Protein AF-A0A5N6V5L3-F1 (afdb_monomer_lite)

Structure (mmCIF, N/CA/C/O backbone):
data_AF-A0A5N6V5L3-F1
#
_entry.id   AF-A0A5N6V5L3-F1
#
loop_
_atom_site.group_PDB
_atom_site.id
_atom_site.type_symbol
_atom_site.label_atom_id
_atom_site.label_alt_id
_atom_site.label_comp_id
_atom_site.label_asym_id
_atom_site.label_entity_id
_atom_site.label_seq_id
_atom_site.pdbx_PDB_ins_code
_atom_site.Cartn_x
_atom_site.Cartn_y
_atom_site.Cartn_z
_atom_site.occupancy
_atom_site.B_iso_or_equiv
_atom_site.auth_seq_id
_atom_site.auth_comp_id
_atom_site.auth_asym_id
_atom_site.auth_atom_id
_atom_site.pdbx_PDB_model_num
ATOM 1 N N . MET A 1 1 ? 40.449 51.921 -10.760 1.00 41.81 1 MET A N 1
ATOM 2 C CA . MET A 1 1 ? 39.288 51.394 -11.508 1.00 41.81 1 MET A CA 1
ATOM 3 C C . MET A 1 1 ? 39.838 50.912 -12.838 1.00 41.81 1 MET A C 1
ATOM 5 O O . MET A 1 1 ? 40.447 51.742 -13.498 1.00 41.81 1 MET A O 1
ATOM 9 N N . PRO A 1 2 ? 39.790 49.616 -13.183 1.00 50.88 2 PRO A N 1
ATOM 10 C CA . PRO A 1 2 ? 40.247 49.185 -14.496 1.00 50.88 2 PRO A CA 1
ATOM 11 C C . PRO A 1 2 ? 39.122 49.433 -15.508 1.00 50.88 2 PRO A C 1
ATOM 13 O O . PRO A 1 2 ? 37.984 49.021 -15.284 1.00 50.88 2 PRO A O 1
ATOM 16 N N . GLU A 1 3 ? 39.436 50.178 -16.565 1.00 62.16 3 GLU A N 1
ATOM 17 C CA . GLU A 1 3 ? 38.518 50.518 -17.652 1.00 62.16 3 GLU A CA 1
ATOM 18 C C . GLU A 1 3 ? 38.199 49.289 -18.509 1.00 62.16 3 GLU A C 1
ATOM 20 O O . GLU A 1 3 ? 39.063 48.461 -18.802 1.00 62.16 3 GLU A O 1
ATOM 25 N N . VAL A 1 4 ? 36.927 49.172 -18.890 1.00 51.12 4 VAL A N 1
ATOM 26 C CA . VAL A 1 4 ? 36.426 48.120 -19.777 1.00 51.12 4 VAL A CA 1
ATOM 27 C C . VAL A 1 4 ? 36.783 48.498 -21.223 1.00 51.12 4 VAL A C 1
ATOM 29 O O . VAL A 1 4 ? 36.485 49.628 -21.611 1.00 51.12 4 VAL A O 1
ATOM 32 N N . PRO A 1 5 ? 37.381 47.592 -22.022 1.00 59.81 5 PRO A N 1
ATOM 33 C CA . PRO A 1 5 ? 37.756 47.862 -23.412 1.00 59.81 5 PRO A CA 1
ATOM 34 C C . PRO A 1 5 ? 36.583 48.387 -24.260 1.00 59.81 5 PRO A C 1
ATOM 36 O O . PRO A 1 5 ? 35.490 47.820 -24.200 1.00 59.81 5 PRO A O 1
ATOM 39 N N . GLU A 1 6 ? 36.825 49.428 -25.074 1.00 57.31 6 GLU A N 1
ATOM 40 C CA . GLU A 1 6 ? 35.843 50.109 -25.955 1.00 57.31 6 GLU A CA 1
ATOM 41 C C . GLU A 1 6 ? 34.968 49.137 -26.764 1.00 57.31 6 GLU A C 1
ATOM 43 O O . GLU A 1 6 ? 33.765 49.338 -26.905 1.00 57.31 6 GLU A O 1
ATOM 48 N N . THR A 1 7 ? 35.537 48.011 -27.198 1.00 56.34 7 THR A N 1
ATOM 49 C CA . THR A 1 7 ? 34.845 46.988 -27.995 1.00 56.34 7 THR A CA 1
ATOM 50 C C . THR A 1 7 ? 33.653 46.341 -27.287 1.00 56.34 7 THR A C 1
ATOM 52 O O . THR A 1 7 ? 32.744 45.838 -27.945 1.00 56.34 7 THR A O 1
ATOM 55 N N . MET A 1 8 ? 33.622 46.340 -25.952 1.00 51.91 8 MET A N 1
ATOM 56 C CA . MET A 1 8 ? 32.474 45.838 -25.191 1.00 51.91 8 MET A CA 1
ATOM 57 C C . MET A 1 8 ? 31.403 46.910 -24.976 1.00 51.91 8 MET A C 1
ATOM 59 O O . MET A 1 8 ? 30.236 46.561 -24.820 1.00 51.91 8 MET A O 1
ATOM 63 N N . GLN A 1 9 ? 31.772 48.193 -24.991 1.00 58.44 9 GLN A N 1
ATOM 64 C CA . GLN A 1 9 ? 30.823 49.296 -24.819 1.00 58.44 9 GLN A CA 1
ATOM 65 C C . GLN A 1 9 ? 29.921 49.438 -26.051 1.00 58.44 9 GLN A C 1
ATOM 67 O O . GLN A 1 9 ? 28.706 49.575 -25.903 1.00 58.44 9 GLN A O 1
ATOM 72 N N . ASP A 1 10 ? 30.485 49.269 -27.249 1.00 58.91 10 ASP A N 1
ATOM 73 C CA . ASP A 1 10 ? 29.726 49.293 -28.505 1.00 58.91 10 ASP A CA 1
ATOM 74 C C . ASP A 1 10 ? 28.743 48.119 -28.619 1.00 58.91 10 ASP A C 1
ATOM 76 O O . ASP A 1 10 ? 27.594 48.294 -29.029 1.00 58.91 10 ASP A O 1
ATOM 80 N N . ASN A 1 11 ? 29.155 46.925 -28.180 1.00 58.19 11 ASN A N 1
ATOM 81 C CA . ASN A 1 11 ? 28.293 45.740 -28.174 1.00 58.19 11 ASN A CA 1
ATOM 82 C C . ASN A 1 11 ? 27.104 45.892 -27.212 1.00 58.19 11 ASN A C 1
ATOM 84 O O . ASN A 1 11 ? 25.999 45.443 -27.519 1.00 58.19 11 ASN A O 1
ATOM 88 N N . ILE A 1 12 ? 27.309 46.547 -26.065 1.00 61.88 12 ILE A N 1
ATOM 89 C CA . ILE A 1 12 ? 26.244 46.811 -25.087 1.00 61.88 12 ILE A CA 1
ATOM 90 C C . ILE A 1 12 ? 25.278 47.882 -25.615 1.00 61.88 12 ILE A C 1
ATOM 92 O O . ILE A 1 12 ? 24.063 47.709 -25.515 1.00 61.88 12 ILE A O 1
ATOM 96 N N . ALA A 1 13 ? 25.795 48.942 -26.243 1.00 60.78 13 ALA A N 1
ATOM 97 C CA . ALA A 1 13 ? 24.973 49.991 -26.847 1.00 60.78 13 ALA A CA 1
ATOM 98 C C . ALA A 1 13 ? 24.118 49.468 -28.017 1.00 60.78 13 ALA A C 1
ATOM 100 O O . ALA A 1 13 ? 22.967 49.877 -28.186 1.00 60.78 13 ALA A O 1
ATOM 101 N N . HIS A 1 14 ? 24.653 48.530 -28.803 1.00 60.56 14 HIS A N 1
ATOM 102 C CA . HIS A 1 14 ? 23.921 47.882 -29.890 1.00 60.56 14 HIS A CA 1
ATOM 103 C C . HIS A 1 14 ? 22.773 47.004 -29.364 1.00 60.56 14 HIS A C 1
ATOM 105 O O . HIS A 1 14 ? 21.651 47.075 -29.870 1.00 60.56 14 HIS A O 1
ATOM 111 N N . LEU A 1 15 ? 23.026 46.255 -28.287 1.00 62.38 15 LEU A N 1
ATOM 112 C CA . LEU A 1 15 ? 22.043 45.372 -27.659 1.00 62.38 15 LEU A CA 1
ATOM 113 C C . LEU A 1 15 ? 20.886 46.145 -26.993 1.00 62.38 15 LEU A C 1
ATOM 115 O O . LEU A 1 15 ? 19.730 45.725 -27.073 1.00 62.38 15 LEU A O 1
ATOM 119 N N . GLU A 1 16 ? 21.158 47.305 -26.385 1.00 64.88 16 GLU A N 1
ATOM 120 C CA . GLU A 1 16 ? 20.108 48.185 -25.842 1.00 64.88 16 GLU A CA 1
ATOM 121 C C . GLU A 1 16 ? 19.242 48.835 -26.932 1.00 64.88 16 GLU A C 1
ATOM 123 O O . GLU A 1 16 ? 18.055 49.102 -26.710 1.00 64.88 16 GLU A O 1
ATOM 128 N N . HIS A 1 17 ? 19.809 49.080 -28.116 1.00 57.12 17 HIS A N 1
ATOM 129 C CA . HIS A 1 17 ? 19.070 49.635 -29.247 1.00 57.12 17 HIS A CA 1
ATOM 130 C C . HIS A 1 17 ? 18.096 48.623 -29.867 1.00 57.12 17 HIS A C 1
ATOM 132 O O . HIS A 1 17 ? 16.986 49.007 -30.244 1.00 57.12 17 HIS A O 1
ATOM 138 N N . GLU A 1 18 ? 18.469 47.343 -29.919 1.00 60.34 18 GLU A N 1
ATOM 139 C CA . GLU A 1 18 ? 17.620 46.258 -30.430 1.00 60.34 18 GLU A CA 1
ATOM 140 C C . GLU A 1 18 ? 16.455 45.928 -29.482 1.00 60.34 18 GLU A C 1
ATOM 142 O O . GLU A 1 18 ? 15.327 45.697 -29.923 1.00 60.34 18 GLU A O 1
ATOM 147 N N . ALA A 1 19 ? 16.682 46.002 -28.166 1.00 56.69 19 ALA A N 1
ATOM 148 C CA . ALA A 1 19 ? 15.658 45.727 -27.154 1.00 56.69 19 ALA A CA 1
ATOM 149 C C . ALA A 1 19 ? 14.535 46.784 -27.096 1.00 56.69 19 ALA A C 1
ATOM 151 O O . ALA A 1 19 ? 13.448 46.517 -26.578 1.00 56.69 19 ALA A O 1
ATOM 152 N N . ARG A 1 20 ? 14.773 47.992 -27.625 1.00 56.09 20 ARG A N 1
ATOM 153 C CA . ARG A 1 20 ? 13.849 49.133 -27.520 1.00 56.09 20 ARG A CA 1
ATOM 154 C C . ARG A 1 20 ? 12.781 49.210 -28.612 1.00 56.09 20 ARG A C 1
ATOM 156 O O . ARG A 1 20 ? 11.918 50.079 -28.509 1.00 56.09 20 ARG A O 1
ATOM 163 N N . ASN A 1 21 ? 12.792 48.338 -29.627 1.00 50.88 21 ASN A N 1
ATOM 164 C CA . ASN A 1 21 ? 11.871 48.468 -30.764 1.00 50.88 21 ASN A CA 1
ATOM 165 C C . ASN A 1 21 ? 11.256 47.124 -31.220 1.00 50.88 21 ASN A C 1
ATOM 167 O O . ASN A 1 21 ? 11.672 46.557 -32.230 1.00 50.88 21 ASN A O 1
ATOM 171 N N . PRO A 1 22 ? 10.228 46.591 -30.530 1.00 53.38 22 PRO A N 1
ATOM 172 C CA . PRO A 1 22 ? 9.745 45.236 -30.776 1.00 53.38 22 PRO A CA 1
ATOM 173 C C . PRO A 1 22 ? 8.642 45.155 -31.847 1.00 53.38 22 PRO A C 1
ATOM 175 O O . PRO A 1 22 ? 7.745 44.328 -31.708 1.00 53.38 22 PRO A O 1
ATOM 178 N N . HIS A 1 23 ? 8.643 45.988 -32.900 1.00 45.28 23 HIS A N 1
ATOM 179 C CA . HIS A 1 23 ? 7.611 45.926 -33.953 1.00 45.28 23 HIS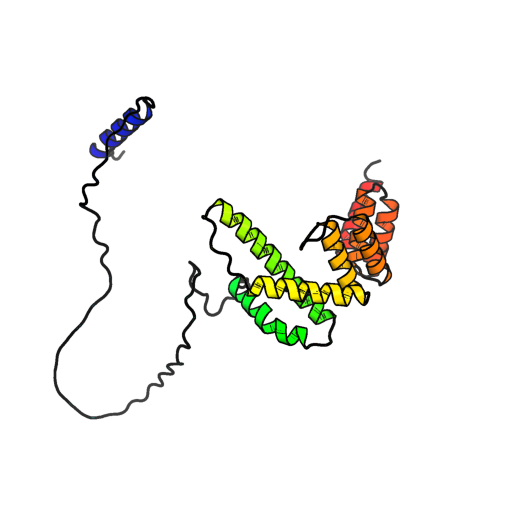 A CA 1
ATOM 180 C C . HIS A 1 23 ? 8.108 46.360 -35.344 1.00 45.28 23 HIS A C 1
ATOM 182 O O . HIS A 1 23 ? 7.977 47.522 -35.723 1.00 45.28 23 HIS A O 1
ATOM 188 N N . ARG A 1 24 ? 8.580 45.395 -36.152 1.00 35.94 24 ARG A N 1
ATOM 189 C CA . ARG A 1 24 ? 8.264 45.324 -37.594 1.00 35.94 24 ARG A CA 1
ATOM 190 C C . ARG A 1 24 ? 8.593 43.944 -38.175 1.00 35.94 24 ARG A C 1
ATOM 192 O O . ARG A 1 24 ? 9.747 43.582 -38.356 1.00 35.94 24 ARG A O 1
ATOM 199 N N . SER A 1 25 ? 7.550 43.186 -38.489 1.00 40.94 25 SER A N 1
ATOM 200 C CA . SER A 1 25 ? 7.597 41.950 -39.272 1.00 40.94 25 SER A CA 1
ATOM 201 C C . SER A 1 25 ? 8.093 42.209 -40.703 1.00 40.94 25 SER A C 1
ATOM 203 O O . SER A 1 25 ? 7.692 43.221 -41.277 1.00 40.94 25 SER A O 1
ATOM 205 N N . GLN A 1 26 ? 8.847 41.271 -41.301 1.00 35.66 26 GLN A N 1
ATOM 206 C CA . GLN A 1 26 ? 8.575 40.623 -42.610 1.00 35.66 26 GLN A CA 1
ATOM 207 C C . GLN A 1 26 ? 9.818 39.908 -43.200 1.00 35.66 26 GLN A C 1
ATOM 209 O O . GLN A 1 26 ? 10.867 40.506 -43.384 1.00 35.66 26 GLN A O 1
ATOM 214 N N . TYR A 1 27 ? 9.630 38.616 -43.500 1.00 43.09 27 TYR A N 1
ATOM 215 C CA . TYR A 1 27 ? 10.251 37.748 -44.519 1.00 43.09 27 TYR A CA 1
ATOM 216 C C . TYR A 1 27 ? 11.613 38.125 -45.154 1.00 43.09 27 TYR A C 1
ATOM 218 O O . TYR A 1 27 ? 11.670 38.983 -46.029 1.00 43.09 27 TYR A O 1
ATOM 226 N N . ALA A 1 28 ? 12.657 37.330 -44.866 1.00 34.44 28 ALA A N 1
ATOM 227 C CA . ALA A 1 28 ? 13.766 37.013 -45.785 1.00 34.44 28 ALA A CA 1
ATOM 228 C C . ALA A 1 28 ? 14.507 35.729 -45.324 1.00 34.44 28 ALA A C 1
ATOM 230 O O . ALA A 1 28 ? 14.589 35.493 -44.116 1.00 34.44 28 ALA A O 1
ATOM 231 N N . PRO A 1 29 ? 15.027 34.875 -46.232 1.00 37.75 29 PRO A N 1
ATOM 232 C CA . PRO A 1 29 ? 15.695 33.631 -45.858 1.00 37.75 29 PRO A CA 1
ATOM 233 C C . PRO A 1 29 ? 17.143 33.918 -45.442 1.00 37.75 29 PRO A C 1
ATOM 235 O O . PRO A 1 29 ? 17.917 34.483 -46.212 1.00 37.75 29 PRO A O 1
ATOM 238 N N . VAL A 1 30 ? 17.520 33.522 -44.228 1.00 37.16 30 VAL A N 1
ATOM 239 C CA . VAL A 1 30 ? 18.887 33.702 -43.724 1.00 37.16 30 VAL A CA 1
ATOM 240 C C . VAL A 1 30 ? 19.757 32.549 -44.226 1.00 37.16 30 VAL A C 1
ATOM 242 O O . VAL A 1 30 ? 19.595 31.399 -43.817 1.00 37.16 30 VAL A O 1
ATOM 245 N N . GLN A 1 31 ? 20.666 32.860 -45.149 1.00 35.47 31 GLN A N 1
ATOM 246 C CA . GLN A 1 31 ? 21.786 32.002 -45.525 1.00 35.47 31 GLN A CA 1
ATOM 247 C C . GLN A 1 31 ? 22.776 31.960 -44.356 1.00 35.47 31 GLN A C 1
ATOM 249 O O . GLN A 1 31 ? 23.300 32.995 -43.954 1.00 35.47 31 GLN A O 1
ATOM 254 N N . TYR A 1 32 ? 23.034 30.774 -43.805 1.00 36.41 32 TYR A N 1
ATOM 255 C CA . TYR A 1 32 ? 24.109 30.598 -42.833 1.00 36.41 32 TYR A CA 1
ATOM 256 C C . TYR A 1 32 ? 25.446 30.494 -43.567 1.00 36.41 32 TYR A C 1
ATOM 258 O O . TYR A 1 32 ? 25.743 29.471 -44.188 1.00 36.41 32 TYR A O 1
ATOM 266 N N . ASP A 1 33 ? 26.240 31.561 -43.479 1.00 33.88 33 ASP A N 1
ATOM 267 C CA . ASP A 1 33 ? 27.667 31.525 -43.773 1.00 33.88 33 ASP A CA 1
ATOM 268 C C . ASP A 1 33 ? 28.356 30.635 -42.729 1.00 33.88 33 ASP A C 1
ATOM 270 O O . ASP A 1 33 ? 28.224 30.807 -41.514 1.00 33.88 33 ASP A O 1
ATOM 274 N N . ARG A 1 34 ? 29.012 29.594 -43.231 1.00 44.22 3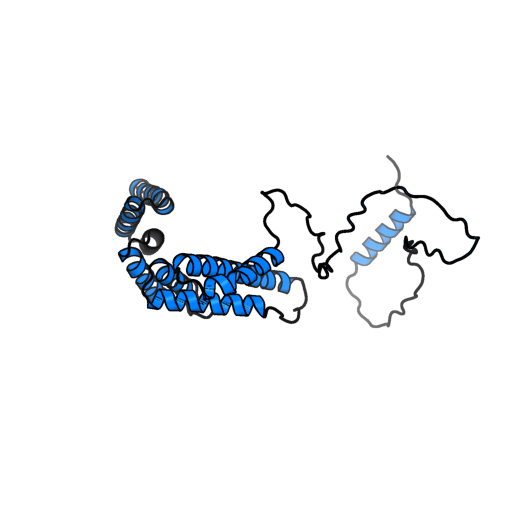4 ARG A N 1
ATOM 275 C CA . ARG A 1 34 ? 29.581 28.497 -42.460 1.00 44.22 34 ARG A CA 1
ATOM 276 C C . ARG A 1 34 ? 31.072 28.752 -42.337 1.00 44.22 34 ARG A C 1
ATOM 278 O O . ARG A 1 34 ? 31.855 28.133 -43.050 1.00 44.22 34 ARG A O 1
ATOM 285 N N . SER A 1 35 ? 31.485 29.642 -41.441 1.00 43.59 35 SER A N 1
ATOM 286 C CA . SER A 1 35 ? 32.906 29.779 -41.138 1.00 43.59 35 SER A CA 1
ATOM 287 C C . SER A 1 35 ? 33.156 30.272 -39.707 1.00 43.59 35 SER A C 1
ATOM 289 O O . SER A 1 35 ? 32.633 31.296 -39.285 1.00 43.59 35 SER A O 1
ATOM 291 N N . HIS A 1 36 ? 34.019 29.524 -39.003 1.00 42.31 36 HIS A N 1
ATOM 292 C CA . HIS A 1 36 ? 34.653 29.809 -37.703 1.00 42.31 36 HIS A CA 1
ATOM 293 C C . HIS A 1 36 ? 33.955 29.296 -36.429 1.00 42.31 36 HIS A C 1
ATOM 295 O O . HIS A 1 36 ? 33.514 30.057 -35.574 1.00 42.31 36 HIS A O 1
ATOM 301 N N . PHE A 1 37 ? 33.994 27.972 -36.238 1.00 36.41 37 PHE A N 1
ATOM 302 C CA . PHE A 1 37 ? 34.142 27.394 -34.895 1.00 36.41 37 PHE A CA 1
ATOM 303 C C . PHE A 1 37 ? 35.631 27.091 -34.647 1.00 36.41 37 PHE A C 1
ATOM 305 O O . PHE A 1 37 ? 36.294 26.624 -35.574 1.00 36.41 37 PHE A O 1
ATOM 312 N N . PRO A 1 38 ? 36.172 27.312 -33.434 1.00 41.28 38 PRO A N 1
ATOM 313 C CA . PRO A 1 38 ? 37.520 26.868 -33.091 1.00 41.28 38 PRO A CA 1
ATOM 314 C C . PRO A 1 38 ? 37.565 25.336 -33.016 1.00 41.28 38 PRO A C 1
ATOM 316 O O . PRO A 1 38 ? 36.676 24.702 -32.438 1.00 41.28 38 PRO A O 1
ATOM 319 N N . GLU A 1 39 ? 38.596 24.735 -33.610 1.00 38.22 39 GLU A N 1
ATOM 320 C CA . GLU A 1 39 ? 38.796 23.287 -33.609 1.00 38.22 39 GLU A CA 1
ATOM 321 C C . GLU A 1 39 ? 38.972 22.767 -32.175 1.00 38.22 39 GLU A C 1
ATOM 323 O O . GLU A 1 39 ? 39.884 23.162 -31.446 1.00 38.22 39 GLU A O 1
ATOM 328 N N . ARG A 1 40 ? 38.094 21.847 -31.760 1.00 37.34 40 ARG A N 1
ATOM 329 C CA . ARG A 1 40 ? 38.338 21.017 -30.579 1.00 37.34 40 ARG A CA 1
ATOM 330 C C . ARG A 1 40 ? 39.453 20.040 -30.927 1.00 37.34 40 ARG A C 1
ATOM 332 O O . ARG A 1 40 ? 39.236 19.094 -31.684 1.00 37.34 40 ARG A O 1
ATOM 339 N N . THR A 1 41 ? 40.631 20.262 -30.357 1.00 37.78 41 THR A N 1
ATOM 340 C CA . THR A 1 41 ? 41.728 19.301 -30.393 1.00 37.78 41 THR A CA 1
ATOM 341 C C . THR A 1 41 ? 41.241 17.998 -29.761 1.00 37.78 41 THR A C 1
ATOM 343 O O . THR A 1 41 ? 40.921 17.911 -28.577 1.00 37.78 41 THR A O 1
ATOM 346 N N . SER A 1 42 ? 41.081 16.982 -30.601 1.00 39.16 42 SER A N 1
ATOM 347 C CA . SER A 1 42 ? 40.753 15.634 -30.164 1.00 39.16 42 SER A CA 1
ATOM 348 C C . SER A 1 42 ? 42.056 14.970 -29.740 1.00 39.16 42 SER A C 1
ATOM 350 O O . SER A 1 42 ? 42.956 14.802 -30.561 1.00 39.16 42 SER A O 1
ATOM 352 N N . SER A 1 43 ? 42.175 14.597 -28.468 1.00 44.19 43 SER A N 1
ATOM 353 C CA . SER A 1 43 ? 43.276 13.777 -27.955 1.00 44.19 43 SER A CA 1
ATOM 354 C C . SER A 1 43 ? 43.121 12.334 -28.444 1.00 44.19 43 SER A C 1
ATOM 356 O O . SER A 1 43 ? 42.792 11.435 -27.677 1.00 44.19 43 SER A O 1
ATOM 358 N N . ALA A 1 44 ? 43.317 12.113 -29.739 1.00 37.72 44 ALA A N 1
ATOM 359 C CA . ALA A 1 44 ? 43.444 10.793 -30.336 1.00 37.72 44 ALA A CA 1
ATOM 360 C C . ALA A 1 44 ? 44.797 10.748 -31.047 1.00 37.72 44 ALA A C 1
ATOM 362 O O . ALA A 1 44 ? 44.923 11.118 -32.213 1.00 37.72 44 ALA A O 1
ATOM 363 N N . ALA A 1 45 ? 45.833 10.346 -30.310 1.00 34.22 45 ALA A N 1
ATOM 364 C CA . ALA A 1 45 ? 47.126 10.042 -30.898 1.00 34.22 45 ALA A CA 1
ATOM 365 C C . ALA A 1 45 ? 46.984 8.771 -31.747 1.00 34.22 45 ALA A C 1
ATOM 367 O O . ALA A 1 45 ? 46.977 7.652 -31.239 1.00 34.22 45 ALA A O 1
ATOM 368 N N . VAL A 1 46 ? 46.838 8.969 -33.054 1.00 33.66 46 VAL A N 1
ATOM 369 C CA . VAL A 1 46 ? 47.066 7.953 -34.078 1.00 33.66 46 VAL A CA 1
ATOM 370 C C . VAL A 1 46 ? 48.576 7.745 -34.177 1.00 33.66 46 VAL A C 1
ATOM 372 O O . VAL A 1 46 ? 49.303 8.671 -34.525 1.00 33.66 46 VAL A O 1
ATOM 375 N N . VAL A 1 47 ? 49.054 6.533 -33.896 1.00 33.12 47 VAL A N 1
ATOM 376 C CA . VAL A 1 47 ? 50.413 6.105 -34.255 1.00 33.12 47 VAL A CA 1
ATOM 377 C C . VAL A 1 47 ? 50.294 4.876 -35.153 1.00 33.12 47 VAL A C 1
ATOM 379 O O . VAL A 1 47 ? 49.909 3.799 -34.704 1.00 33.12 47 VAL A O 1
ATOM 382 N N . GLN A 1 48 ? 50.618 5.051 -36.436 1.00 30.84 48 GLN A N 1
ATOM 383 C CA . GLN A 1 48 ? 50.801 3.983 -37.422 1.00 30.84 48 GLN A CA 1
ATOM 384 C C . GLN A 1 48 ? 52.245 4.008 -37.961 1.00 30.84 48 GLN A C 1
ATOM 386 O O . GLN A 1 48 ? 52.608 4.957 -38.645 1.00 30.84 48 GLN A O 1
ATOM 391 N N . GLY A 1 49 ? 52.995 2.922 -37.684 1.00 31.42 49 GLY A N 1
ATOM 392 C CA . GLY A 1 49 ? 54.112 2.327 -38.464 1.00 31.42 49 GLY A CA 1
ATOM 393 C C . GLY A 1 49 ? 55.468 3.067 -38.495 1.00 31.42 49 GLY A C 1
ATOM 394 O O . GLY A 1 49 ? 55.484 4.282 -38.580 1.00 31.42 49 GLY A O 1
ATOM 395 N N . GLN A 1 50 ? 56.672 2.465 -38.495 1.00 28.95 50 GLN A N 1
ATOM 396 C CA . GLN A 1 50 ? 57.219 1.091 -38.655 1.00 28.95 50 GLN A CA 1
ATOM 397 C C . GLN A 1 50 ? 58.727 1.099 -38.174 1.00 28.95 50 GLN A C 1
ATOM 399 O O . GLN A 1 50 ? 59.119 2.069 -37.534 1.00 28.95 50 GLN A O 1
ATOM 404 N N . PRO A 1 51 ? 59.643 0.168 -38.556 1.00 39.88 51 PRO A N 1
ATOM 405 C CA . PRO A 1 51 ? 59.918 -1.170 -37.990 1.00 39.88 51 PRO A CA 1
ATOM 406 C C . PRO A 1 51 ? 61.394 -1.377 -37.534 1.00 39.88 51 PRO A C 1
ATOM 408 O O . PRO A 1 51 ? 62.283 -0.780 -38.129 1.00 39.88 51 PRO A O 1
ATOM 411 N N . ILE A 1 52 ? 61.709 -2.290 -36.590 1.00 28.94 52 ILE A N 1
ATOM 412 C CA . ILE A 1 52 ? 63.033 -2.976 -36.546 1.00 28.94 52 ILE A CA 1
ATOM 413 C C . ILE A 1 52 ? 63.096 -4.204 -35.603 1.00 28.94 52 ILE A C 1
ATOM 415 O O . ILE A 1 52 ? 62.886 -4.090 -34.404 1.00 28.94 52 ILE A O 1
ATOM 419 N N . THR A 1 53 ? 63.431 -5.349 -36.219 1.00 27.44 53 THR A N 1
ATOM 420 C CA . THR A 1 53 ? 64.323 -6.471 -35.818 1.00 27.44 53 THR A CA 1
ATOM 421 C C . THR A 1 53 ? 64.202 -7.221 -34.482 1.00 27.44 53 THR A C 1
ATOM 423 O O . THR A 1 53 ? 64.147 -6.658 -33.399 1.00 27.44 53 THR A O 1
ATOM 426 N N . ALA A 1 54 ? 64.296 -8.547 -34.629 1.00 30.11 54 ALA A N 1
ATOM 427 C CA . ALA A 1 54 ? 64.255 -9.612 -33.633 1.00 30.11 54 ALA A CA 1
ATOM 428 C C . ALA A 1 54 ? 65.401 -9.626 -32.599 1.00 30.11 54 ALA A C 1
ATOM 430 O O . ALA A 1 54 ? 66.546 -9.316 -32.921 1.00 30.11 54 ALA A O 1
ATOM 431 N N . GLY A 1 55 ? 65.082 -10.136 -31.405 1.00 26.53 55 GLY A N 1
ATOM 432 C CA . GLY A 1 55 ? 66.009 -10.601 -30.372 1.00 26.53 55 GLY A CA 1
ATOM 433 C C . GLY A 1 55 ? 65.237 -11.368 -29.288 1.00 26.53 55 GLY A C 1
ATOM 434 O O . GLY A 1 55 ? 64.230 -10.870 -28.798 1.00 26.53 55 GLY A O 1
ATOM 435 N N . TYR A 1 56 ? 65.656 -12.601 -29.006 1.00 32.28 56 TYR A N 1
ATOM 436 C CA . TYR A 1 56 ? 65.073 -13.555 -28.050 1.00 32.28 56 TYR A CA 1
ATOM 437 C C . TYR A 1 56 ? 65.551 -13.311 -26.596 1.00 32.28 56 TYR A C 1
ATOM 439 O O . TYR A 1 56 ? 66.594 -12.691 -26.416 1.00 32.28 56 TYR A O 1
ATOM 447 N N . GLU A 1 57 ? 64.828 -13.918 -25.630 1.00 26.16 57 GLU A N 1
ATOM 448 C CA . GLU A 1 57 ? 65.120 -14.087 -24.174 1.00 26.16 57 GLU A CA 1
ATOM 449 C C . GLU A 1 57 ? 64.853 -12.830 -23.302 1.00 26.16 57 GLU A C 1
ATOM 451 O O . GLU A 1 57 ? 65.066 -11.712 -23.745 1.00 26.16 57 GLU A O 1
ATOM 456 N N . ASP A 1 58 ? 64.322 -12.854 -22.073 1.00 27.56 58 ASP A N 1
ATOM 457 C CA . ASP A 1 58 ? 64.128 -13.877 -21.039 1.00 27.56 58 ASP A CA 1
ATOM 458 C C . ASP A 1 58 ? 62.984 -13.428 -20.085 1.00 27.56 58 ASP A C 1
ATOM 460 O O . ASP A 1 58 ? 62.583 -12.265 -20.030 1.00 27.56 58 ASP A O 1
ATOM 464 N N . THR A 1 59 ? 62.460 -14.394 -19.348 1.00 34.06 59 THR A N 1
ATOM 465 C CA . THR A 1 59 ? 61.424 -14.392 -18.314 1.00 34.06 59 THR A CA 1
ATOM 466 C C . THR A 1 59 ? 61.489 -13.295 -17.231 1.00 34.06 59 THR A C 1
ATOM 468 O O . THR A 1 59 ? 62.493 -13.100 -16.556 1.00 34.06 59 THR A O 1
ATOM 471 N N . ALA A 1 60 ? 60.337 -12.672 -16.943 1.00 30.73 60 ALA A N 1
ATOM 472 C CA . ALA A 1 60 ? 59.996 -12.160 -15.610 1.00 30.73 60 ALA A CA 1
ATOM 473 C C . ALA A 1 60 ? 58.468 -12.076 -15.454 1.00 30.73 60 ALA A C 1
ATOM 475 O O . ALA A 1 60 ? 57.793 -11.266 -16.087 1.00 30.73 60 ALA A O 1
ATOM 476 N N . HIS A 1 61 ? 57.925 -12.954 -14.613 1.00 37.16 61 HIS A N 1
ATOM 477 C CA . HIS A 1 61 ? 56.519 -12.996 -14.238 1.00 37.16 61 HIS A CA 1
ATOM 478 C C . HIS A 1 61 ? 56.108 -11.711 -13.503 1.00 37.16 61 HIS A C 1
ATOM 480 O O . HIS A 1 61 ? 56.532 -11.477 -12.375 1.00 37.16 61 HIS A O 1
ATOM 486 N N . TYR A 1 62 ? 55.224 -10.925 -14.113 1.00 30.62 62 TYR A N 1
ATOM 487 C CA . TYR A 1 62 ? 54.269 -10.100 -13.380 1.00 30.62 62 TYR A CA 1
ATOM 488 C C . TYR A 1 62 ? 52.881 -10.630 -13.721 1.00 30.62 62 TYR A C 1
ATOM 490 O O . TYR A 1 62 ? 52.477 -10.635 -14.883 1.00 30.62 62 TYR A O 1
ATOM 498 N N . GLU A 1 63 ? 52.186 -11.146 -12.708 1.00 33.22 63 GLU A N 1
ATOM 499 C CA . GLU A 1 63 ? 50.800 -11.595 -12.797 1.00 33.22 63 GLU A CA 1
ATOM 500 C C . GLU A 1 63 ? 49.913 -10.423 -13.214 1.00 33.22 63 GLU A C 1
ATOM 502 O O . GLU A 1 63 ? 49.428 -9.637 -12.403 1.00 33.22 63 GLU A O 1
ATOM 507 N N . GLN A 1 64 ? 49.697 -10.306 -14.518 1.00 32.19 64 GLN A N 1
ATOM 508 C CA . GLN A 1 64 ? 48.644 -9.487 -15.069 1.00 32.19 64 GLN A 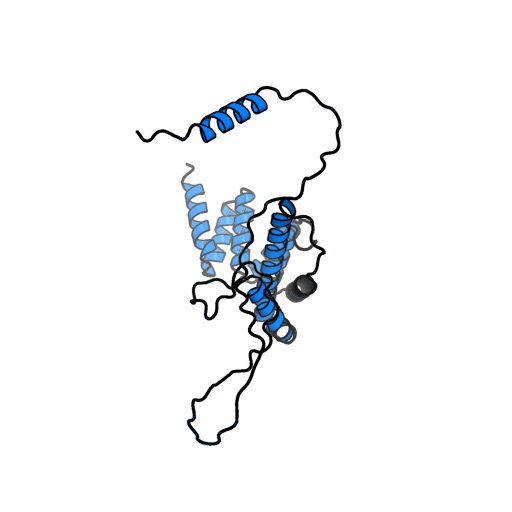CA 1
ATOM 509 C C . GLN A 1 64 ? 47.364 -10.310 -14.997 1.00 32.19 64 GLN A C 1
ATOM 511 O O . GLN A 1 64 ? 46.977 -10.997 -15.941 1.00 32.19 64 GLN A O 1
ATOM 516 N N . SER A 1 65 ? 46.704 -10.252 -13.843 1.00 34.19 65 SER A N 1
ATOM 517 C CA . SER A 1 65 ? 45.297 -10.613 -13.704 1.00 34.19 65 SER A CA 1
ATOM 518 C C . SER A 1 65 ? 44.454 -9.582 -14.462 1.00 34.19 65 SER A C 1
ATOM 520 O O . SER A 1 65 ? 43.739 -8.760 -13.896 1.00 34.19 65 SER A O 1
ATOM 522 N N . ALA A 1 66 ? 44.553 -9.633 -15.792 1.00 37.34 66 ALA A N 1
ATOM 523 C CA . ALA A 1 66 ? 43.539 -9.139 -16.701 1.00 37.34 66 ALA A CA 1
ATOM 524 C C . ALA A 1 66 ? 42.309 -10.029 -16.501 1.00 37.34 66 ALA A C 1
ATOM 526 O O . ALA A 1 66 ? 42.083 -11.007 -17.216 1.00 37.34 66 ALA A O 1
ATOM 527 N N . VAL A 1 67 ? 41.552 -9.727 -15.445 1.00 36.09 67 VAL A N 1
ATOM 528 C CA . VAL A 1 67 ? 40.184 -10.203 -15.301 1.00 36.09 67 VAL A CA 1
ATOM 529 C C . VAL A 1 67 ? 39.464 -9.670 -16.526 1.00 36.09 67 VAL A C 1
ATOM 531 O O . VAL A 1 67 ? 39.343 -8.459 -16.696 1.00 36.09 67 VAL A O 1
ATOM 534 N N . TYR A 1 68 ? 39.104 -10.595 -17.412 1.00 37.38 68 TYR A N 1
ATOM 535 C CA . TYR A 1 68 ? 38.305 -10.344 -18.595 1.00 37.38 68 TYR A CA 1
ATOM 536 C C . TYR A 1 68 ? 37.142 -9.435 -18.211 1.00 37.38 68 TYR A C 1
ATOM 538 O O . TYR A 1 68 ? 36.245 -9.836 -17.471 1.00 37.38 68 TYR A O 1
ATOM 546 N N . ASP A 1 69 ? 37.227 -8.203 -18.700 1.00 41.75 69 ASP A N 1
ATOM 547 C CA . ASP A 1 69 ? 36.198 -7.185 -18.654 1.00 41.75 69 ASP A CA 1
ATOM 548 C C . ASP A 1 69 ? 34.987 -7.754 -19.398 1.00 41.75 69 ASP A C 1
ATOM 550 O O . ASP A 1 69 ? 34.910 -7.758 -20.630 1.00 41.75 69 ASP A O 1
ATOM 554 N N . THR A 1 70 ? 34.098 -8.402 -18.647 1.00 46.94 70 THR A N 1
ATOM 555 C CA . THR A 1 70 ? 32.817 -8.891 -19.137 1.00 46.94 70 THR A CA 1
ATOM 556 C C . THR A 1 70 ? 32.035 -7.676 -19.591 1.00 46.94 70 THR A C 1
ATOM 558 O O . THR A 1 70 ? 31.482 -6.988 -18.741 1.00 46.94 70 THR A O 1
ATOM 561 N N . MET A 1 71 ? 32.060 -7.419 -20.904 1.00 45.50 71 MET A N 1
ATOM 562 C CA . MET A 1 71 ? 31.339 -6.370 -21.631 1.00 45.50 71 MET A CA 1
ATOM 563 C C . MET A 1 71 ? 30.276 -5.668 -20.780 1.00 45.50 71 MET A C 1
ATOM 565 O O . MET A 1 71 ? 29.128 -6.111 -20.706 1.00 45.50 71 MET A O 1
ATOM 569 N N . GLU A 1 72 ? 30.691 -4.588 -20.116 1.00 55.94 72 GLU A N 1
ATOM 570 C CA . GLU A 1 72 ? 29.812 -3.724 -19.341 1.00 55.94 72 GLU A CA 1
ATOM 571 C C . GLU A 1 72 ? 28.822 -3.113 -20.343 1.00 55.94 72 GLU A C 1
ATOM 573 O O . GLU A 1 72 ? 29.206 -2.432 -21.298 1.00 55.94 72 GLU A O 1
ATOM 578 N N . SER A 1 73 ? 27.543 -3.465 -20.202 1.00 59.47 73 SER A N 1
ATOM 579 C CA . SER A 1 73 ? 26.454 -2.940 -21.027 1.00 59.47 73 SER A CA 1
ATOM 580 C C . SER A 1 73 ? 26.544 -1.411 -21.108 1.00 59.47 73 SER A C 1
ATOM 582 O O . SER A 1 73 ? 26.879 -0.783 -20.100 1.00 59.47 73 SER A O 1
ATOM 584 N N . PRO A 1 74 ? 26.270 -0.790 -22.274 1.00 61.78 74 PRO A N 1
ATOM 585 C CA . PRO A 1 74 ? 26.472 0.643 -22.453 1.00 61.78 74 PRO A CA 1
ATOM 586 C C . PRO A 1 74 ? 25.729 1.431 -21.372 1.00 61.78 74 PRO A C 1
ATOM 588 O O . PRO A 1 74 ? 24.511 1.343 -21.255 1.00 61.78 74 PRO A O 1
ATOM 591 N N . ASN A 1 75 ? 26.480 2.187 -20.569 1.00 63.34 75 ASN A N 1
ATOM 592 C CA . ASN A 1 75 ? 25.921 3.026 -19.518 1.00 63.34 75 ASN A CA 1
ATOM 593 C C . ASN A 1 75 ? 25.191 4.211 -20.162 1.00 63.34 75 ASN A C 1
ATOM 595 O O . ASN A 1 75 ? 25.826 5.112 -20.712 1.00 63.34 75 ASN A O 1
ATOM 599 N N . PHE A 1 76 ? 23.860 4.213 -20.093 1.00 62.72 76 PHE A N 1
ATOM 600 C CA . PHE A 1 76 ? 23.019 5.295 -20.617 1.00 62.72 76 PHE A CA 1
ATOM 601 C C . PHE A 1 76 ? 22.814 6.441 -19.616 1.00 62.72 76 PHE A C 1
ATOM 603 O O . PHE A 1 76 ? 22.116 7.413 -19.922 1.00 62.72 76 PHE A O 1
ATOM 610 N N . SER A 1 77 ? 23.418 6.349 -18.428 1.00 65.62 77 SER A N 1
ATOM 611 C CA . SER A 1 77 ? 23.419 7.428 -17.448 1.00 65.62 77 SER A CA 1
ATOM 612 C C . SER A 1 77 ? 24.428 8.515 -17.838 1.00 65.62 77 SER A C 1
ATOM 614 O O . SER A 1 77 ? 25.565 8.202 -18.196 1.00 65.62 77 SER A O 1
ATOM 616 N N . PRO A 1 78 ? 24.076 9.809 -17.704 1.00 69.12 78 PRO A N 1
ATOM 617 C CA . PRO A 1 78 ? 25.038 10.903 -17.846 1.00 69.12 78 PRO A CA 1
ATOM 618 C C . PRO A 1 78 ? 26.101 10.900 -16.733 1.00 69.12 78 PRO A C 1
ATOM 620 O O . PRO A 1 78 ? 27.058 11.671 -16.800 1.00 69.12 78 PRO A O 1
ATOM 623 N N . PHE A 1 79 ? 25.933 10.057 -15.708 1.00 67.56 79 PHE A N 1
ATOM 624 C CA . PHE A 1 79 ? 26.862 9.909 -14.599 1.00 67.56 79 PHE A CA 1
ATOM 625 C C . PHE A 1 79 ? 27.685 8.618 -14.726 1.00 67.56 79 PHE A C 1
ATOM 627 O O . PHE A 1 79 ? 27.137 7.568 -15.081 1.00 67.56 79 PHE A O 1
ATOM 634 N N . PRO A 1 80 ? 28.991 8.665 -14.405 1.00 75.81 80 PRO A N 1
ATOM 635 C CA . PRO A 1 80 ? 29.820 7.469 -14.349 1.00 75.81 80 PRO A CA 1
ATOM 636 C C . PRO A 1 80 ? 29.316 6.508 -13.263 1.00 75.81 80 PRO A C 1
ATOM 638 O O . PRO A 1 80 ? 28.857 6.936 -12.203 1.00 75.81 80 PRO A O 1
ATOM 641 N N . ILE A 1 81 ? 29.425 5.204 -13.519 1.00 76.44 81 ILE A N 1
ATOM 642 C CA . ILE A 1 81 ? 29.045 4.165 -12.556 1.00 76.44 81 ILE A CA 1
ATOM 643 C C . ILE A 1 81 ? 30.011 4.220 -11.368 1.00 76.44 81 ILE A C 1
ATOM 645 O O . ILE A 1 81 ? 31.233 4.198 -11.536 1.00 76.44 81 ILE A O 1
ATOM 649 N N . LEU A 1 82 ? 29.468 4.284 -10.151 1.00 71.25 82 LEU A N 1
ATOM 650 C CA . LEU A 1 82 ? 30.268 4.236 -8.932 1.00 71.25 82 LEU A CA 1
ATOM 651 C C . LEU A 1 82 ? 30.768 2.804 -8.706 1.00 71.25 82 LEU A C 1
ATOM 653 O O . LEU A 1 82 ? 29.987 1.904 -8.399 1.00 71.25 82 LEU A O 1
ATOM 657 N N . ARG A 1 83 ? 32.080 2.594 -8.829 1.00 70.94 83 ARG A N 1
ATOM 658 C CA . ARG A 1 83 ? 32.739 1.341 -8.439 1.00 70.94 83 ARG A CA 1
ATOM 659 C C . ARG A 1 83 ? 32.963 1.370 -6.925 1.00 70.94 83 ARG A C 1
ATOM 661 O O . ARG A 1 83 ? 33.668 2.249 -6.440 1.00 70.94 83 ARG A O 1
ATOM 668 N N . ASN A 1 84 ? 32.366 0.426 -6.196 1.00 71.06 84 ASN A N 1
ATOM 669 C CA . ASN A 1 84 ? 32.383 0.342 -4.725 1.00 71.06 84 ASN A CA 1
ATOM 670 C C . ASN A 1 84 ? 31.785 1.581 -4.023 1.00 71.06 84 ASN A C 1
ATOM 672 O O . ASN A 1 84 ? 32.509 2.326 -3.357 1.00 71.06 84 ASN A O 1
ATOM 676 N N . PRO A 1 85 ? 30.467 1.825 -4.161 1.00 76.38 85 PRO A N 1
ATOM 677 C CA . PRO A 1 85 ? 29.818 2.919 -3.453 1.00 76.38 85 PRO A CA 1
ATOM 678 C C . PRO A 1 85 ? 29.911 2.709 -1.929 1.00 76.38 85 PRO A C 1
ATOM 680 O O . PRO A 1 85 ? 29.758 1.580 -1.452 1.00 76.38 85 PRO A O 1
ATOM 683 N N . PRO A 1 86 ? 30.150 3.770 -1.137 1.00 75.81 86 PRO A N 1
ATOM 684 C CA . PRO A 1 86 ? 30.082 3.671 0.315 1.00 75.81 86 PRO A CA 1
ATOM 685 C C . PRO A 1 86 ? 28.650 3.308 0.757 1.00 75.81 86 PRO A C 1
ATOM 687 O O . PRO A 1 86 ? 27.692 3.660 0.068 1.00 75.81 86 PRO A O 1
ATOM 690 N N . PRO A 1 87 ? 28.474 2.660 1.924 1.00 80.56 87 PRO A N 1
ATOM 691 C CA . PRO A 1 87 ? 27.201 2.055 2.345 1.00 80.56 87 PRO A CA 1
ATOM 692 C C . PRO A 1 87 ? 26.010 3.025 2.457 1.00 80.56 87 PRO A C 1
ATOM 694 O O . PRO A 1 87 ? 24.868 2.583 2.493 1.00 80.56 87 PRO A O 1
ATOM 697 N N . ASN A 1 88 ? 26.259 4.336 2.495 1.00 83.12 88 ASN A N 1
ATOM 698 C CA . ASN A 1 88 ? 25.224 5.366 2.626 1.00 83.12 88 ASN A CA 1
ATOM 699 C C . ASN A 1 88 ? 24.719 5.917 1.281 1.00 83.12 88 ASN A C 1
ATOM 701 O O . ASN A 1 88 ? 23.842 6.781 1.277 1.00 83.12 88 ASN A O 1
ATOM 705 N N . VAL A 1 89 ? 25.282 5.489 0.148 1.00 81.88 89 VAL A N 1
ATOM 706 C CA . VAL A 1 89 ? 24.828 5.946 -1.172 1.00 81.88 89 VAL A CA 1
ATOM 707 C C . VAL A 1 89 ? 23.645 5.081 -1.614 1.00 81.88 89 VAL A C 1
ATOM 709 O O . VAL A 1 89 ? 23.793 3.859 -1.682 1.00 81.88 89 VAL A O 1
ATOM 712 N N . PRO A 1 90 ? 22.470 5.675 -1.900 1.00 80.75 90 PRO A N 1
ATOM 713 C CA . PRO A 1 90 ? 21.332 4.911 -2.390 1.00 80.75 90 PRO A CA 1
ATOM 714 C C . PRO A 1 90 ? 21.652 4.297 -3.763 1.00 80.75 90 PRO A C 1
ATOM 716 O O . PRO A 1 90 ? 22.356 4.924 -4.559 1.00 80.75 90 PRO A O 1
ATOM 719 N N . PRO A 1 91 ? 21.141 3.088 -4.056 1.00 83.06 91 PRO A N 1
ATOM 720 C CA . PRO A 1 91 ? 21.335 2.462 -5.357 1.00 83.06 91 PRO A CA 1
ATOM 721 C C . PRO A 1 91 ? 20.681 3.297 -6.462 1.00 83.06 91 PRO A C 1
ATOM 723 O O . PRO A 1 91 ? 19.651 3.938 -6.241 1.00 83.06 91 PRO A O 1
ATOM 726 N N . THR A 1 92 ? 21.259 3.250 -7.660 1.00 84.94 92 THR A N 1
ATOM 727 C CA . THR A 1 92 ? 20.669 3.869 -8.856 1.00 84.94 92 THR A CA 1
ATOM 728 C C . THR A 1 92 ? 19.347 3.182 -9.217 1.00 84.94 92 THR A C 1
ATOM 730 O O . THR A 1 92 ? 19.185 1.986 -8.967 1.00 84.94 92 THR A O 1
ATOM 733 N N . ASP A 1 93 ? 18.427 3.896 -9.870 1.00 83.00 93 ASP A N 1
ATOM 734 C CA . ASP A 1 93 ? 17.134 3.350 -10.313 1.00 83.00 93 ASP A CA 1
ATOM 735 C C . ASP A 1 93 ? 17.283 2.061 -11.146 1.00 83.00 93 ASP A C 1
ATOM 737 O O . ASP A 1 93 ? 16.562 1.096 -10.915 1.00 83.00 93 ASP A O 1
ATOM 741 N N . GLU A 1 94 ? 18.279 1.995 -12.035 1.00 83.38 94 GLU A N 1
ATOM 742 C CA . GLU A 1 94 ? 18.590 0.804 -12.845 1.00 83.38 94 GLU A CA 1
ATOM 743 C C . GLU A 1 94 ? 19.096 -0.378 -11.998 1.00 83.38 94 GLU A C 1
ATOM 745 O O . GLU A 1 94 ? 18.730 -1.532 -12.212 1.00 83.38 94 GLU A O 1
ATOM 750 N N . GLN A 1 95 ? 19.900 -0.101 -10.966 1.00 86.88 95 GLN A N 1
ATOM 751 C CA . GLN A 1 95 ? 20.366 -1.134 -10.036 1.00 86.88 95 GLN A CA 1
ATOM 752 C C . GLN A 1 95 ? 19.212 -1.679 -9.191 1.00 86.88 95 GLN A C 1
ATOM 754 O O . GLN A 1 95 ? 19.177 -2.876 -8.892 1.00 86.88 95 GLN A O 1
ATOM 759 N N . ARG A 1 96 ? 18.268 -0.806 -8.819 1.00 88.56 96 ARG A N 1
ATOM 760 C CA . ARG A 1 96 ? 17.047 -1.170 -8.100 1.00 88.56 96 ARG A CA 1
ATOM 761 C C . ARG A 1 96 ? 16.098 -1.991 -8.975 1.00 88.56 96 ARG A C 1
ATOM 763 O O . ARG A 1 96 ? 15.546 -2.971 -8.487 1.00 88.56 96 ARG A O 1
ATOM 770 N N . GLU A 1 97 ? 15.943 -1.650 -10.251 1.00 90.12 97 GLU A N 1
ATOM 771 C CA . GLU A 1 97 ? 15.176 -2.471 -11.195 1.00 90.12 97 GLU A CA 1
ATOM 772 C C . GLU A 1 97 ? 15.793 -3.868 -11.326 1.00 90.12 97 GLU A C 1
ATOM 774 O O . GLU A 1 97 ? 15.122 -4.883 -11.135 1.00 90.12 97 GLU A O 1
ATOM 779 N N . ALA A 1 98 ? 17.105 -3.929 -11.559 1.00 89.38 98 ALA A N 1
ATOM 780 C CA . ALA A 1 98 ? 17.807 -5.189 -11.738 1.00 89.38 98 ALA A CA 1
ATOM 781 C C . ALA A 1 98 ? 17.792 -6.063 -10.472 1.00 89.38 98 ALA A C 1
ATOM 783 O O . ALA A 1 98 ? 17.833 -7.291 -10.569 1.00 89.38 98 ALA A O 1
ATOM 784 N N . SER A 1 99 ? 17.774 -5.480 -9.268 1.00 91.75 99 SER A N 1
ATOM 785 C CA . SER A 1 99 ? 17.641 -6.260 -8.031 1.00 91.75 99 SER A CA 1
ATOM 786 C C . SER A 1 99 ? 16.234 -6.844 -7.878 1.00 91.75 99 SER A C 1
ATOM 788 O O . SER A 1 99 ? 16.107 -8.021 -7.532 1.00 91.75 99 SER A O 1
ATOM 790 N N . LEU A 1 100 ? 15.196 -6.072 -8.212 1.00 92.56 100 LEU A N 1
ATOM 791 C CA . LEU A 1 100 ? 13.805 -6.527 -8.198 1.00 92.56 100 LEU A CA 1
ATOM 792 C C . LEU A 1 100 ? 13.555 -7.637 -9.223 1.00 92.56 100 LEU A C 1
ATOM 794 O O . LEU A 1 100 ? 12.945 -8.648 -8.870 1.00 92.56 100 LEU A O 1
ATOM 798 N N . GLU A 1 101 ? 14.072 -7.496 -10.445 1.00 91.88 101 GLU A N 1
ATOM 799 C CA . GLU A 1 101 ? 13.904 -8.501 -11.501 1.00 91.88 101 GLU A CA 1
ATOM 800 C C . GLU A 1 101 ? 14.657 -9.800 -11.184 1.00 91.88 101 GLU A C 1
ATOM 802 O O . GLU A 1 101 ? 14.115 -10.889 -11.355 1.00 91.88 101 GLU A O 1
ATOM 807 N N . ARG A 1 102 ? 15.874 -9.726 -10.626 1.00 93.00 102 ARG A N 1
ATOM 808 C CA . ARG A 1 102 ? 16.594 -10.935 -10.177 1.00 93.00 102 ARG A CA 1
ATOM 809 C C . ARG A 1 102 ? 15.856 -11.663 -9.051 1.00 93.00 102 ARG A C 1
ATOM 811 O O . ARG A 1 102 ? 15.833 -12.891 -9.034 1.00 93.00 102 ARG A O 1
ATOM 818 N N . ALA A 1 103 ? 15.258 -10.922 -8.116 1.00 93.06 103 ALA A N 1
ATOM 819 C CA . ALA A 1 103 ? 14.506 -11.500 -7.003 1.00 93.06 103 ALA A CA 1
ATOM 820 C C . ALA A 1 103 ? 13.143 -12.075 -7.431 1.00 93.06 103 ALA A C 1
ATOM 822 O O . ALA A 1 103 ? 12.633 -12.985 -6.778 1.00 93.06 103 ALA A O 1
ATOM 823 N N . ARG A 1 104 ? 12.572 -11.589 -8.539 1.00 94.00 104 ARG A N 1
ATOM 824 C CA . ARG A 1 104 ? 11.228 -11.933 -9.025 1.00 94.00 104 ARG A CA 1
ATOM 825 C C . ARG A 1 104 ? 10.973 -13.435 -9.096 1.00 94.00 104 ARG A C 1
ATOM 827 O O . ARG A 1 104 ? 10.026 -13.925 -8.492 1.00 94.00 104 ARG A O 1
ATOM 834 N N . MET A 1 105 ? 11.828 -14.180 -9.795 1.00 91.81 105 MET A N 1
ATOM 835 C CA . MET A 1 105 ? 11.616 -15.620 -10.005 1.00 91.81 105 MET A CA 1
ATOM 836 C C . MET A 1 105 ? 11.723 -16.420 -8.701 1.00 91.81 105 MET A C 1
ATOM 838 O O . MET A 1 105 ? 10.977 -17.377 -8.491 1.00 91.81 105 MET A O 1
ATOM 842 N N . ALA A 1 106 ? 12.610 -16.006 -7.793 1.00 92.75 106 ALA A N 1
ATOM 843 C CA . ALA A 1 106 ? 12.740 -16.627 -6.478 1.00 92.75 106 ALA A CA 1
ATOM 844 C C . ALA A 1 106 ? 11.505 -16.369 -5.602 1.00 92.75 106 ALA A C 1
ATOM 846 O O . ALA A 1 106 ? 11.056 -17.261 -4.893 1.00 92.75 106 ALA A O 1
ATOM 847 N N . VAL A 1 107 ? 10.922 -15.172 -5.682 1.00 93.56 107 VAL A N 1
ATOM 848 C CA . VAL A 1 107 ? 9.709 -14.810 -4.938 1.00 93.56 107 VAL A CA 1
ATOM 849 C C . VAL A 1 107 ? 8.472 -15.512 -5.498 1.00 93.56 107 VAL A C 1
ATOM 851 O O . VAL A 1 107 ? 7.665 -16.036 -4.740 1.00 93.56 107 VAL A O 1
ATOM 854 N N . LEU A 1 108 ? 8.326 -15.563 -6.823 1.00 90.44 108 LEU A N 1
ATOM 855 C CA . LEU A 1 108 ? 7.197 -16.244 -7.466 1.00 90.44 108 LEU A CA 1
ATOM 856 C C . LEU A 1 108 ? 7.204 -17.757 -7.215 1.00 90.44 108 LEU A C 1
ATOM 858 O O . LEU A 1 108 ? 6.149 -18.385 -7.234 1.00 90.44 108 LEU A O 1
ATOM 862 N N . SER A 1 109 ? 8.381 -18.340 -6.981 1.00 91.81 109 SER A N 1
ATOM 863 C CA . SER A 1 109 ? 8.525 -19.752 -6.617 1.00 91.81 109 SER A CA 1
ATOM 864 C C . SER A 1 109 ? 8.508 -20.006 -5.107 1.00 91.81 109 SER A C 1
ATOM 866 O O . SER A 1 109 ? 8.364 -21.159 -4.695 1.00 91.81 109 SER A O 1
ATOM 868 N N . SER A 1 110 ? 8.638 -18.972 -4.271 1.00 92.12 110 SER A N 1
ATOM 869 C CA . SER A 1 110 ? 8.596 -19.132 -2.819 1.00 92.12 110 SER A CA 1
ATOM 870 C C . SER A 1 110 ? 7.161 -19.337 -2.331 1.00 92.12 110 SER A C 1
ATOM 872 O O . SER A 1 110 ? 6.202 -18.879 -2.945 1.00 92.12 110 SER A O 1
ATOM 874 N N . ASN A 1 111 ? 7.009 -20.037 -1.205 1.00 91.06 111 ASN A N 1
ATOM 875 C CA . ASN A 1 111 ? 5.714 -20.267 -0.553 1.00 91.06 111 ASN A CA 1
ATOM 876 C C . ASN A 1 111 ? 5.503 -19.357 0.672 1.00 91.06 111 ASN A C 1
ATOM 878 O O . ASN A 1 111 ? 4.628 -19.618 1.490 1.00 91.06 111 ASN A O 1
ATOM 882 N N . ASP A 1 112 ? 6.343 -18.336 0.847 1.00 94.69 112 ASP A N 1
ATOM 883 C CA . ASP A 1 112 ? 6.263 -17.420 1.984 1.00 94.69 112 ASP A CA 1
ATOM 884 C C . ASP A 1 112 ? 5.471 -16.154 1.598 1.00 94.69 112 ASP A C 1
ATOM 886 O O . ASP A 1 112 ? 5.970 -15.340 0.808 1.00 94.69 112 ASP A O 1
ATOM 890 N N . PRO A 1 113 ? 4.256 -15.949 2.151 1.00 93.00 113 PRO A N 1
ATOM 891 C CA . PRO A 1 113 ? 3.441 -14.771 1.868 1.00 93.00 113 PRO A CA 1
ATOM 892 C C . PRO A 1 113 ? 4.119 -13.457 2.257 1.00 93.00 113 PRO A C 1
ATOM 894 O O . PRO A 1 113 ? 3.884 -12.429 1.617 1.00 93.00 113 PRO A O 1
ATOM 897 N N . GLU A 1 114 ? 4.951 -13.450 3.301 1.00 93.06 114 GLU A N 1
ATOM 898 C CA . GLU A 1 114 ? 5.592 -12.220 3.765 1.00 93.06 114 GLU A CA 1
ATOM 899 C C . GLU A 1 114 ? 6.668 -11.757 2.791 1.00 93.06 114 GLU A C 1
ATOM 901 O O . GLU A 1 114 ? 6.692 -10.578 2.419 1.00 93.06 114 GLU A O 1
ATOM 906 N N . MET A 1 115 ? 7.499 -12.691 2.321 1.00 94.31 115 MET A N 1
ATOM 907 C CA . MET A 1 115 ? 8.500 -12.445 1.285 1.00 94.31 115 MET A CA 1
ATOM 908 C C . MET A 1 115 ? 7.844 -11.953 -0.011 1.00 94.31 115 MET A C 1
ATOM 910 O O . MET A 1 115 ? 8.282 -10.955 -0.590 1.00 94.31 115 MET A O 1
ATOM 914 N N . GLN A 1 116 ? 6.758 -12.607 -0.429 1.00 95.44 116 GLN A N 1
ATOM 915 C CA . GLN A 1 116 ? 5.978 -12.210 -1.599 1.00 95.44 116 GLN A CA 1
ATOM 916 C C . GLN A 1 116 ? 5.415 -10.791 -1.472 1.00 95.44 116 GLN A C 1
ATOM 918 O O . GLN A 1 116 ? 5.549 -9.985 -2.394 1.00 95.44 116 GLN A O 1
ATOM 923 N N . LEU A 1 117 ? 4.845 -10.442 -0.315 1.00 95.25 117 LEU A N 1
ATOM 924 C CA . LEU A 1 117 ? 4.314 -9.098 -0.073 1.00 95.25 117 LEU A CA 1
ATOM 925 C C . LEU A 1 117 ? 5.398 -8.034 0.054 1.00 95.25 117 LEU A C 1
ATOM 927 O O . LEU A 1 117 ? 5.156 -6.894 -0.335 1.00 95.25 117 LEU A O 1
ATOM 931 N N . ALA A 1 118 ? 6.554 -8.365 0.628 1.00 95.19 118 ALA A N 1
ATOM 932 C CA . ALA A 1 118 ? 7.677 -7.440 0.723 1.00 95.19 118 ALA A CA 1
ATOM 933 C C . ALA A 1 118 ? 8.172 -7.057 -0.675 1.00 95.19 118 ALA A C 1
ATOM 935 O O . ALA A 1 118 ? 8.186 -5.876 -1.018 1.00 95.19 118 ALA A O 1
ATOM 936 N N . TRP A 1 119 ? 8.446 -8.057 -1.516 1.00 96.25 119 TRP A N 1
ATOM 937 C CA . TRP A 1 119 ? 8.849 -7.824 -2.900 1.00 96.25 119 TRP A CA 1
ATOM 938 C C . TRP A 1 119 ? 7.774 -7.081 -3.700 1.00 96.25 119 TRP A C 1
ATOM 940 O O . TRP A 1 119 ? 8.086 -6.107 -4.381 1.00 96.25 119 TRP A O 1
ATOM 950 N N . ALA A 1 120 ? 6.500 -7.472 -3.576 1.00 95.94 120 ALA A N 1
ATOM 951 C CA . ALA A 1 120 ? 5.409 -6.803 -4.282 1.00 95.94 120 ALA A CA 1
ATOM 952 C C . ALA A 1 120 ? 5.276 -5.325 -3.874 1.00 95.94 120 ALA A C 1
ATOM 954 O O . ALA A 1 120 ? 5.051 -4.461 -4.720 1.00 95.94 120 ALA A O 1
ATOM 955 N N . GLN A 1 121 ? 5.445 -5.012 -2.586 1.00 94.56 121 GLN A N 1
ATOM 956 C CA . GLN A 1 121 ? 5.424 -3.635 -2.098 1.00 94.56 121 GLN A CA 1
ATOM 957 C C . GLN A 1 121 ? 6.591 -2.816 -2.670 1.00 94.56 121 GLN A C 1
ATOM 959 O O . GLN A 1 121 ? 6.376 -1.682 -3.103 1.00 94.56 121 GLN A O 1
ATOM 964 N N . ASP A 1 122 ? 7.795 -3.385 -2.709 1.00 94.62 122 ASP A N 1
ATOM 965 C CA . ASP A 1 122 ? 8.979 -2.706 -3.241 1.00 94.62 122 ASP A CA 1
ATOM 966 C C . ASP A 1 122 ? 8.901 -2.500 -4.758 1.00 94.62 122 ASP A C 1
ATOM 968 O O . ASP A 1 122 ? 9.246 -1.418 -5.244 1.00 94.62 122 ASP A O 1
ATOM 972 N N . ALA A 1 123 ? 8.391 -3.493 -5.492 1.00 94.56 123 ALA A N 1
ATOM 973 C CA . ALA A 1 123 ? 8.149 -3.416 -6.929 1.00 94.56 123 ALA A CA 1
ATOM 974 C C . ALA A 1 123 ? 7.112 -2.337 -7.270 1.00 94.56 123 ALA A C 1
ATOM 976 O O . ALA A 1 123 ? 7.351 -1.498 -8.135 1.00 94.56 123 ALA A O 1
ATOM 977 N N . LEU A 1 124 ? 5.986 -2.290 -6.552 1.00 93.12 124 LEU A N 1
ATOM 978 C CA . LEU A 1 124 ? 4.955 -1.271 -6.778 1.00 93.12 124 LEU A CA 1
ATOM 979 C C . LEU A 1 124 ? 5.422 0.134 -6.396 1.00 93.12 124 LEU A C 1
ATOM 981 O O . LEU A 1 124 ? 5.075 1.092 -7.085 1.00 93.12 124 LEU A O 1
ATOM 985 N N . ALA A 1 125 ? 6.215 0.264 -5.329 1.00 92.94 125 ALA A N 1
ATOM 986 C CA . ALA A 1 125 ? 6.818 1.538 -4.951 1.00 92.94 125 ALA A CA 1
ATOM 987 C C . ALA A 1 125 ? 7.804 2.029 -6.020 1.00 92.94 125 ALA A C 1
ATOM 989 O O . ALA A 1 125 ? 7.784 3.206 -6.370 1.00 92.94 125 ALA A O 1
ATOM 990 N N . TYR A 1 126 ? 8.627 1.129 -6.567 1.00 92.06 126 TYR A N 1
ATOM 991 C CA . TYR A 1 126 ? 9.529 1.446 -7.673 1.00 92.06 126 TYR A CA 1
ATOM 992 C C . TYR A 1 126 ? 8.757 1.915 -8.912 1.00 92.06 126 TYR A C 1
ATOM 994 O O . TYR A 1 126 ? 9.026 3.002 -9.413 1.00 92.06 126 TYR A O 1
ATOM 1002 N N . VAL A 1 127 ? 7.740 1.162 -9.340 1.00 91.12 127 VAL A N 1
ATOM 1003 C CA . VAL A 1 127 ? 6.902 1.516 -10.499 1.00 91.12 127 VAL A CA 1
ATOM 1004 C C . VAL A 1 127 ? 6.207 2.865 -10.299 1.00 91.12 127 VAL A C 1
ATOM 1006 O O . VAL A 1 127 ? 6.121 3.661 -11.228 1.00 91.12 127 VAL A O 1
ATOM 1009 N N . GLU A 1 128 ? 5.712 3.162 -9.095 1.00 89.75 128 GLU A N 1
ATOM 1010 C CA . GLU A 1 128 ? 5.105 4.465 -8.806 1.00 89.75 128 GLU A CA 1
ATOM 1011 C C . GLU A 1 128 ? 6.118 5.612 -8.939 1.00 89.75 128 GLU A C 1
ATOM 1013 O O . GLU A 1 128 ? 5.805 6.633 -9.554 1.00 89.75 128 GLU A O 1
ATOM 1018 N N . VAL A 1 129 ? 7.331 5.439 -8.406 1.00 89.88 129 VAL A N 1
ATOM 1019 C CA . VAL A 1 129 ? 8.411 6.429 -8.530 1.00 89.88 129 VAL A CA 1
ATOM 1020 C C . VAL A 1 129 ? 8.831 6.602 -9.991 1.00 89.88 129 VAL A C 1
ATOM 1022 O O . VAL A 1 129 ? 8.985 7.738 -10.439 1.00 89.88 129 VAL A O 1
ATOM 1025 N N . ALA A 1 130 ? 8.952 5.510 -10.749 1.00 87.50 130 ALA A N 1
ATOM 1026 C CA . ALA A 1 130 ? 9.294 5.536 -12.169 1.00 87.50 130 ALA A CA 1
ATOM 1027 C C . ALA A 1 130 ? 8.249 6.312 -12.987 1.00 87.50 130 ALA A C 1
ATOM 1029 O O . ALA A 1 130 ? 8.603 7.250 -13.701 1.00 87.50 130 ALA A O 1
ATOM 1030 N N . VAL A 1 131 ? 6.956 6.023 -12.791 1.00 86.75 131 VAL A N 1
ATOM 1031 C CA . VAL A 1 131 ? 5.846 6.736 -13.452 1.00 86.75 131 VAL A CA 1
ATOM 1032 C C . VAL A 1 131 ? 5.832 8.224 -13.087 1.00 86.75 131 VAL A C 1
ATOM 1034 O O . VAL A 1 131 ? 5.625 9.078 -13.949 1.00 86.75 131 VAL A O 1
ATOM 1037 N N . GLN A 1 132 ? 6.068 8.570 -11.818 1.00 87.75 132 GLN A N 1
ATOM 1038 C CA . GLN A 1 132 ? 6.156 9.973 -11.397 1.00 87.75 132 GLN A CA 1
ATOM 1039 C C . GLN A 1 132 ? 7.369 10.683 -12.012 1.00 87.75 132 GLN A C 1
ATOM 1041 O O . GLN A 1 132 ? 7.266 11.844 -12.418 1.00 87.75 132 GLN A O 1
ATOM 1046 N N . ASN A 1 133 ? 8.512 10.000 -12.108 1.00 86.81 133 ASN A N 1
ATOM 1047 C CA . ASN A 1 133 ? 9.706 10.535 -12.752 1.00 86.81 133 ASN A CA 1
ATOM 1048 C C . ASN A 1 133 ? 9.494 10.739 -14.259 1.00 86.81 133 ASN A C 1
ATOM 1050 O O . ASN A 1 133 ? 9.841 11.802 -14.772 1.00 86.81 133 ASN A O 1
ATOM 1054 N N . GLU A 1 134 ? 8.871 9.783 -14.951 1.00 84.75 134 GLU A N 1
ATOM 1055 C CA . GLU A 1 134 ? 8.494 9.910 -16.364 1.00 84.75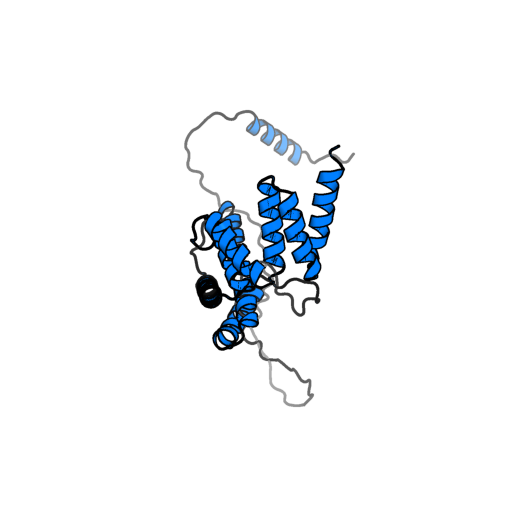 134 GLU A CA 1
ATOM 1056 C C . GLU A 1 134 ? 7.562 11.110 -16.570 1.00 84.75 134 GLU A C 1
ATOM 1058 O O . GLU A 1 134 ? 7.836 11.968 -17.412 1.00 84.75 134 GLU A O 1
ATOM 1063 N N . ALA A 1 135 ? 6.520 11.242 -15.742 1.00 87.44 135 ALA A N 1
ATOM 1064 C CA . ALA A 1 135 ? 5.609 12.383 -15.789 1.00 87.44 135 ALA A CA 1
ATOM 1065 C C . ALA A 1 135 ? 6.357 13.716 -15.611 1.00 87.44 135 ALA A C 1
ATOM 1067 O O . ALA A 1 135 ? 6.119 14.664 -16.361 1.00 87.44 135 ALA A O 1
ATOM 1068 N N . ARG A 1 136 ? 7.319 13.784 -14.683 1.00 87.75 136 ARG A N 1
ATOM 1069 C CA . ARG A 1 136 ? 8.158 14.975 -14.476 1.00 87.75 136 ARG A CA 1
ATOM 1070 C C . ARG A 1 136 ? 9.064 15.273 -15.677 1.00 87.75 136 ARG A C 1
ATOM 1072 O O . ARG A 1 136 ? 9.227 16.437 -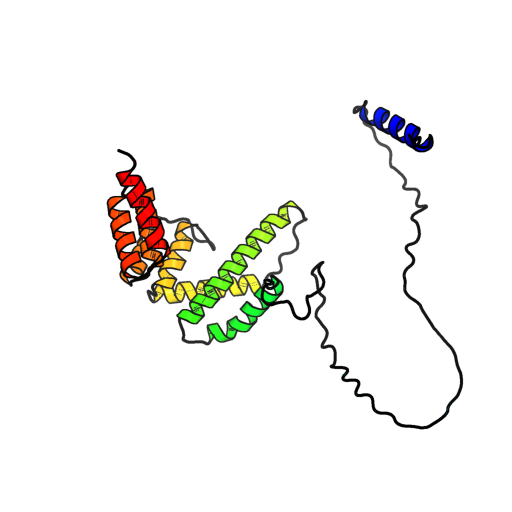16.033 1.00 87.75 136 ARG A O 1
ATOM 1079 N N . LEU A 1 137 ? 9.662 14.253 -16.294 1.00 84.38 137 LEU A N 1
ATOM 1080 C CA . LEU A 1 137 ? 10.548 14.406 -17.455 1.00 84.38 137 LEU A CA 1
ATOM 1081 C C . LEU A 1 137 ? 9.785 14.786 -18.727 1.00 84.38 137 LEU A C 1
ATOM 1083 O O . LEU A 1 137 ? 10.313 15.558 -19.528 1.00 84.38 137 LEU A O 1
ATOM 1087 N N . SER A 1 138 ? 8.544 14.316 -18.878 1.00 85.50 138 SER A N 1
ATOM 1088 C CA . SER A 1 138 ? 7.677 14.640 -20.021 1.00 85.50 138 SER A CA 1
ATOM 1089 C C . SER A 1 138 ? 7.396 16.143 -20.173 1.00 85.50 138 SER A C 1
ATOM 1091 O O . SER A 1 138 ? 7.089 16.610 -21.265 1.00 85.50 138 SER A O 1
ATOM 1093 N N . LEU A 1 139 ? 7.560 16.919 -19.094 1.00 87.69 139 LEU A N 1
ATOM 1094 C CA . LEU A 1 139 ? 7.443 18.380 -19.109 1.00 87.69 139 LEU A CA 1
ATOM 1095 C C . LEU A 1 139 ? 8.643 19.082 -19.768 1.00 87.69 139 LEU A C 1
ATOM 1097 O O . LEU A 1 139 ? 8.527 20.236 -20.170 1.00 87.69 139 LEU A O 1
ATOM 1101 N N . ILE A 1 140 ? 9.803 18.421 -19.829 1.00 86.56 140 ILE A N 1
ATOM 1102 C CA . ILE A 1 140 ? 11.088 19.016 -20.237 1.00 86.56 140 ILE A CA 1
ATOM 1103 C C . ILE A 1 140 ? 11.590 18.405 -21.552 1.00 86.56 140 ILE A C 1
ATOM 1105 O O . ILE A 1 140 ? 12.243 19.087 -22.340 1.00 86.56 140 ILE A O 1
ATOM 1109 N N . GLN A 1 141 ? 11.313 17.123 -21.794 1.00 80.19 141 GLN A N 1
ATOM 1110 C CA . GLN A 1 141 ? 11.800 16.378 -22.954 1.00 80.19 141 GLN A CA 1
ATOM 1111 C C . GLN A 1 141 ? 10.627 15.863 -23.798 1.00 80.19 141 GLN A C 1
ATOM 1113 O O . GLN A 1 141 ? 9.594 15.496 -23.236 1.00 80.19 141 GLN A O 1
ATOM 1118 N N . PRO A 1 142 ? 10.770 15.805 -25.138 1.00 76.12 142 PRO A N 1
ATOM 1119 C CA . PRO A 1 142 ? 9.756 15.196 -25.988 1.00 76.12 142 PRO A CA 1
ATOM 1120 C C . PRO A 1 142 ? 9.538 13.725 -25.590 1.00 76.12 142 PRO A C 1
ATOM 1122 O O . PRO A 1 142 ? 10.486 13.081 -25.127 1.00 76.12 142 PRO A O 1
ATOM 1125 N N . PRO A 1 143 ? 8.323 13.177 -25.779 1.00 65.06 143 PRO A N 1
ATOM 1126 C CA . PRO A 1 143 ? 8.001 11.818 -25.357 1.00 65.06 143 PRO A CA 1
ATOM 1127 C C . PRO A 1 143 ? 8.978 10.818 -25.980 1.00 65.06 143 PRO A C 1
ATOM 1129 O O . PRO A 1 143 ? 9.047 10.691 -27.206 1.00 65.06 143 PRO A O 1
ATOM 1132 N N . ARG A 1 144 ? 9.751 10.107 -25.151 1.00 61.78 144 ARG A N 1
ATOM 1133 C CA . ARG A 1 144 ? 10.488 8.932 -25.629 1.00 61.78 144 ARG A CA 1
ATOM 1134 C C . ARG A 1 144 ? 9.491 7.824 -25.979 1.00 61.78 144 ARG A C 1
ATOM 1136 O O . ARG A 1 144 ? 8.435 7.741 -25.352 1.00 61.78 144 ARG A O 1
ATOM 1143 N N . PRO A 1 145 ? 9.824 6.938 -26.932 1.00 61.22 145 PRO A N 1
ATOM 1144 C CA . PRO A 1 145 ? 9.100 5.683 -27.089 1.00 61.22 145 PRO A CA 1
ATOM 1145 C C . PRO A 1 145 ? 9.096 4.925 -25.754 1.00 61.22 145 PRO A C 1
ATOM 1147 O O . PRO A 1 145 ? 10.156 4.747 -25.153 1.00 61.22 145 PRO A O 1
ATOM 1150 N N . GLN A 1 146 ? 7.919 4.501 -25.284 1.00 58.72 146 GLN A N 1
ATOM 1151 C CA . GLN A 1 146 ? 7.808 3.690 -24.073 1.00 58.72 146 GLN A CA 1
ATOM 1152 C C . GLN A 1 146 ? 8.525 2.355 -24.282 1.00 58.72 146 GLN A C 1
ATOM 1154 O O . GLN A 1 146 ? 8.076 1.522 -25.068 1.00 58.72 146 GLN A O 1
ATOM 1159 N N . THR A 1 147 ? 9.593 2.111 -23.530 1.00 59.06 147 THR A N 1
ATOM 1160 C CA . THR A 1 147 ? 10.090 0.749 -23.319 1.00 59.06 147 THR A CA 1
ATOM 1161 C C . THR A 1 147 ? 10.278 0.460 -21.835 1.00 59.06 147 THR A C 1
ATOM 1163 O O . THR A 1 147 ? 11.408 0.508 -21.359 1.00 59.06 147 THR A O 1
ATOM 1166 N N . PRO A 1 148 ? 9.203 0.079 -21.120 1.00 67.00 148 PRO A N 1
ATOM 1167 C CA . PRO A 1 148 ? 9.368 -0.672 -19.888 1.00 67.00 148 PRO A CA 1
ATOM 1168 C C . PRO A 1 148 ? 8.540 -1.963 -19.925 1.00 67.00 148 PRO A C 1
ATOM 1170 O O . PRO A 1 148 ? 7.455 -2.061 -19.350 1.00 67.00 148 PRO A O 1
ATOM 1173 N N . GLN A 1 149 ? 9.052 -2.992 -20.613 1.00 72.75 149 GLN A N 1
ATOM 1174 C CA . GLN A 1 149 ? 8.477 -4.336 -20.469 1.00 72.75 149 GLN A CA 1
ATOM 1175 C C . GLN A 1 149 ? 8.702 -4.877 -19.054 1.00 72.75 149 GLN A C 1
ATOM 1177 O O . GLN A 1 149 ? 7.801 -5.500 -18.501 1.00 72.75 149 GLN A O 1
ATOM 1182 N N . VAL A 1 150 ? 9.868 -4.602 -18.463 1.00 84.88 150 VAL A N 1
ATOM 1183 C CA . VAL A 1 150 ? 10.229 -5.074 -17.121 1.00 84.88 150 VAL A CA 1
ATOM 1184 C C . VAL A 1 150 ? 9.357 -4.403 -16.063 1.00 84.88 150 VAL A C 1
ATOM 1186 O O . VAL A 1 150 ? 8.665 -5.111 -15.341 1.00 84.88 150 VAL A O 1
ATOM 1189 N N . GLU A 1 151 ? 9.262 -3.068 -16.025 1.00 85.50 151 GLU A N 1
ATOM 1190 C CA . GLU A 1 151 ? 8.391 -2.387 -15.049 1.00 85.50 151 GLU A CA 1
ATOM 1191 C C . GLU A 1 151 ? 6.923 -2.821 -15.171 1.00 85.50 151 GLU A C 1
ATOM 1193 O O . GLU A 1 151 ? 6.239 -3.006 -14.161 1.00 85.50 151 GLU A O 1
ATOM 1198 N N . HIS A 1 152 ? 6.425 -3.017 -16.400 1.00 88.56 152 HIS A N 1
ATOM 1199 C CA . HIS A 1 152 ? 5.069 -3.514 -16.616 1.00 88.56 152 HIS A CA 1
ATOM 1200 C C . HIS A 1 152 ? 4.887 -4.921 -16.039 1.00 88.56 152 HIS A C 1
ATOM 1202 O O . HIS A 1 152 ? 3.904 -5.175 -15.344 1.00 88.56 152 HIS A O 1
ATOM 1208 N N . GLN A 1 153 ? 5.837 -5.822 -16.292 1.00 91.62 153 GLN A N 1
ATOM 1209 C CA . GLN A 1 153 ? 5.817 -7.178 -15.749 1.00 91.62 153 GLN A CA 1
ATOM 1210 C C . GLN A 1 153 ? 5.906 -7.179 -14.219 1.00 91.62 153 GLN A C 1
ATOM 1212 O O . GLN A 1 153 ? 5.079 -7.813 -13.568 1.00 91.62 153 GLN A O 1
ATOM 1217 N N . LEU A 1 154 ? 6.831 -6.405 -13.642 1.00 92.31 154 LEU A N 1
ATOM 1218 C CA . LEU A 1 154 ? 6.969 -6.228 -12.194 1.00 92.31 154 LEU A CA 1
ATOM 1219 C C . LEU A 1 154 ? 5.667 -5.727 -11.570 1.00 92.31 154 LEU A C 1
ATOM 1221 O O . LEU A 1 154 ? 5.212 -6.263 -10.560 1.00 92.31 154 LEU A O 1
ATOM 1225 N N . LYS A 1 155 ? 5.032 -4.733 -12.197 1.00 92.38 155 LYS A N 1
ATOM 1226 C CA . LYS A 1 155 ? 3.739 -4.206 -11.762 1.00 92.38 155 LYS A CA 1
ATOM 1227 C C . LYS A 1 155 ? 2.661 -5.285 -11.778 1.00 92.38 155 LYS A C 1
ATOM 1229 O O . LYS A 1 155 ? 1.964 -5.447 -10.780 1.00 92.38 155 LYS A O 1
ATOM 1234 N N . VAL A 1 156 ? 2.487 -5.979 -12.903 1.00 93.44 156 VAL A N 1
ATOM 1235 C CA . VAL A 1 156 ? 1.432 -6.990 -13.066 1.00 93.44 156 VAL A CA 1
ATOM 1236 C C . VAL A 1 156 ? 1.617 -8.122 -12.059 1.00 93.44 156 VAL A C 1
ATOM 1238 O O . VAL A 1 156 ? 0.667 -8.478 -11.364 1.00 93.44 156 VAL A O 1
ATOM 1241 N N . ASP A 1 157 ? 2.836 -8.628 -11.908 1.00 94.50 157 ASP A N 1
ATOM 1242 C CA . ASP A 1 157 ? 3.129 -9.721 -10.983 1.00 94.50 157 ASP A CA 1
ATOM 1243 C C . ASP A 1 157 ? 2.934 -9.303 -9.526 1.00 94.50 157 ASP A C 1
ATOM 1245 O O . ASP A 1 157 ? 2.266 -10.004 -8.766 1.00 94.50 157 ASP A O 1
ATOM 1249 N N . ALA A 1 158 ? 3.430 -8.125 -9.139 1.00 95.38 158 ALA A N 1
ATOM 1250 C CA . ALA A 1 158 ? 3.219 -7.595 -7.797 1.00 95.38 158 ALA A CA 1
ATOM 1251 C C . ALA A 1 158 ? 1.727 -7.380 -7.492 1.00 95.38 158 ALA A C 1
ATOM 1253 O O . ALA A 1 158 ? 1.265 -7.685 -6.389 1.00 95.38 158 ALA A O 1
ATOM 1254 N N . MET A 1 159 ? 0.950 -6.905 -8.471 1.00 95.06 159 MET A N 1
ATOM 1255 C CA . MET A 1 159 ? -0.500 -6.771 -8.328 1.00 95.06 159 MET A CA 1
ATOM 1256 C C . MET A 1 159 ? -1.182 -8.127 -8.137 1.00 95.06 159 MET A C 1
ATOM 1258 O O . MET A 1 159 ? -2.049 -8.258 -7.272 1.00 95.06 159 MET A O 1
ATOM 1262 N N . ASN A 1 160 ? -0.783 -9.132 -8.915 1.00 95.25 160 ASN A N 1
ATOM 1263 C CA . ASN A 1 160 ? -1.334 -10.480 -8.828 1.00 95.25 160 ASN A CA 1
ATOM 1264 C C . ASN A 1 160 ? -1.056 -11.115 -7.462 1.00 95.25 160 ASN A C 1
ATOM 1266 O O . ASN A 1 160 ? -1.980 -11.655 -6.857 1.00 95.25 160 ASN A O 1
ATOM 1270 N N . ILE A 1 161 ? 0.167 -10.978 -6.940 1.00 95.50 161 ILE A N 1
ATOM 1271 C CA . ILE A 1 161 ? 0.545 -11.459 -5.602 1.00 95.50 161 ILE A CA 1
ATOM 1272 C C . ILE A 1 161 ? -0.344 -10.835 -4.523 1.00 95.50 161 ILE A C 1
ATOM 1274 O O . ILE A 1 161 ? -0.932 -11.543 -3.706 1.00 95.50 161 ILE A O 1
ATOM 1278 N N . VAL A 1 162 ? -0.474 -9.505 -4.517 1.00 95.56 162 VAL A N 1
ATOM 1279 C CA . VAL A 1 162 ? -1.278 -8.812 -3.499 1.00 95.56 162 VAL A CA 1
ATOM 1280 C C . VAL A 1 162 ? -2.752 -9.189 -3.615 1.00 95.56 162 VAL A C 1
ATOM 1282 O O . VAL A 1 162 ? -3.386 -9.413 -2.588 1.00 95.56 162 VAL A O 1
ATOM 1285 N N . ASN A 1 163 ? -3.303 -9.291 -4.829 1.00 95.00 163 ASN A N 1
ATOM 1286 C CA . ASN A 1 163 ? -4.688 -9.723 -5.026 1.00 95.00 163 ASN A CA 1
ATOM 1287 C C . ASN A 1 163 ? -4.904 -11.148 -4.505 1.00 95.00 163 ASN A C 1
ATOM 1289 O O . ASN A 1 163 ? -5.809 -11.365 -3.706 1.00 95.00 163 ASN A O 1
ATOM 1293 N N . PHE A 1 164 ? -4.033 -12.084 -4.882 1.00 95.50 164 PHE A N 1
ATOM 1294 C CA . PHE A 1 164 ? -4.099 -13.476 -4.445 1.00 95.50 164 PHE A CA 1
ATOM 1295 C C . PHE A 1 164 ? -4.046 -13.607 -2.918 1.00 95.50 164 PHE A C 1
ATOM 1297 O O . PHE A 1 164 ? -4.860 -14.309 -2.319 1.00 95.50 164 PHE A O 1
ATOM 1304 N N . LEU A 1 165 ? -3.136 -12.882 -2.264 1.00 95.06 165 LEU A N 1
ATOM 1305 C CA . LEU A 1 165 ? -3.018 -12.898 -0.806 1.00 95.06 165 LEU A CA 1
ATOM 1306 C C . LEU A 1 165 ? -4.162 -12.149 -0.112 1.00 95.06 165 LEU A C 1
ATOM 1308 O O . LEU A 1 165 ? -4.568 -12.528 0.986 1.00 95.06 165 LEU A O 1
ATOM 1312 N N . ALA A 1 166 ? -4.716 -11.107 -0.735 1.00 94.06 166 ALA A N 1
ATOM 1313 C CA . ALA A 1 166 ? -5.899 -10.421 -0.223 1.00 94.06 166 ALA A CA 1
ATOM 1314 C C . ALA A 1 166 ? -7.142 -11.319 -0.293 1.00 94.06 166 ALA A C 1
ATOM 1316 O O . ALA A 1 166 ? -7.954 -11.292 0.630 1.00 94.06 166 ALA A O 1
ATOM 1317 N N . ASP A 1 167 ? -7.263 -12.143 -1.334 1.00 93.75 167 ASP A N 1
ATOM 1318 C CA . ASP A 1 167 ? -8.351 -13.112 -1.485 1.00 93.75 167 ASP A CA 1
ATOM 1319 C C . ASP A 1 167 ? -8.220 -14.272 -0.480 1.00 93.75 167 ASP A C 1
ATOM 1321 O O . ASP A 1 167 ? -9.221 -14.788 0.007 1.00 93.75 167 ASP A O 1
ATOM 1325 N N . GLN A 1 168 ? -6.993 -14.606 -0.063 1.00 93.62 168 GLN A N 1
ATOM 1326 C CA . GLN A 1 168 ? -6.730 -15.464 1.102 1.00 93.62 168 GLN A CA 1
ATOM 1327 C C . GLN A 1 168 ? -6.909 -14.751 2.448 1.00 93.62 168 GLN A C 1
ATOM 1329 O O . GLN A 1 168 ? -6.593 -15.309 3.500 1.00 93.62 168 GLN A O 1
ATOM 1334 N N . HIS A 1 169 ? -7.405 -13.514 2.443 1.00 92.19 169 HIS A N 1
ATOM 1335 C CA . HIS A 1 169 ? -7.639 -12.730 3.645 1.00 92.19 169 HIS A CA 1
ATOM 1336 C C . HIS A 1 169 ? -6.359 -12.461 4.460 1.00 92.19 169 HIS A C 1
ATOM 1338 O O . HIS A 1 169 ? -6.414 -12.330 5.686 1.00 92.19 169 HIS A O 1
ATOM 1344 N N . HIS A 1 170 ? -5.202 -12.318 3.809 1.00 94.88 170 HIS A N 1
ATOM 1345 C CA . HIS A 1 170 ? -3.975 -11.920 4.491 1.00 94.88 170 HIS A CA 1
ATOM 1346 C C . HIS A 1 170 ? -4.058 -10.446 4.950 1.00 94.88 170 HIS A C 1
ATOM 1348 O O . HIS A 1 170 ? -4.293 -9.562 4.117 1.00 94.88 170 HIS A O 1
ATOM 1354 N N . PRO A 1 171 ? -3.811 -10.126 6.237 1.00 94.69 171 PRO A N 1
ATOM 1355 C CA . PRO A 1 171 ? -4.049 -8.791 6.801 1.00 94.69 171 PRO A CA 1
ATOM 1356 C C . PRO A 1 171 ? -3.306 -7.666 6.068 1.00 94.69 171 PRO A C 1
ATOM 1358 O O . PRO A 1 171 ? -3.891 -6.645 5.707 1.00 94.69 171 PRO A O 1
ATOM 1361 N N . LYS A 1 172 ? -2.012 -7.871 5.786 1.00 94.19 172 LYS A N 1
ATOM 1362 C CA . LYS A 1 172 ? -1.184 -6.893 5.063 1.00 94.19 172 LYS A CA 1
ATOM 1363 C C . LYS A 1 172 ? -1.643 -6.708 3.610 1.00 94.19 172 LYS A C 1
ATOM 1365 O O . LYS A 1 172 ? -1.572 -5.600 3.092 1.00 94.19 172 LYS A O 1
ATOM 1370 N N . ALA A 1 173 ? -2.139 -7.762 2.961 1.00 95.50 173 ALA A N 1
ATOM 1371 C CA . ALA A 1 173 ? -2.574 -7.700 1.567 1.00 95.50 173 ALA A CA 1
ATOM 1372 C C . ALA A 1 173 ? -3.931 -6.993 1.437 1.00 95.50 173 ALA A C 1
ATOM 1374 O O . ALA A 1 173 ? -4.084 -6.109 0.595 1.00 95.50 173 ALA A O 1
ATOM 1375 N N . GLU A 1 174 ? -4.882 -7.302 2.329 1.00 95.12 174 GLU A N 1
ATOM 1376 C CA . GLU A 1 174 ? -6.161 -6.586 2.422 1.00 95.12 174 GLU A CA 1
ATOM 1377 C C . GLU A 1 174 ? -5.941 -5.089 2.675 1.00 95.12 174 GLU A C 1
ATOM 1379 O O . GLU A 1 174 ? -6.587 -4.256 2.039 1.00 95.12 174 GLU A O 1
ATOM 1384 N N . PHE A 1 175 ? -4.980 -4.737 3.534 1.00 95.50 175 PHE A N 1
ATOM 1385 C CA . PHE A 1 175 ? -4.592 -3.346 3.754 1.00 95.50 175 PHE A CA 1
ATOM 1386 C C . PHE A 1 175 ? -4.041 -2.673 2.488 1.00 95.50 175 PHE A C 1
ATOM 1388 O O . PHE A 1 175 ? -4.461 -1.566 2.151 1.00 95.50 175 PHE A O 1
ATOM 1395 N N . ILE A 1 176 ? -3.125 -3.326 1.762 1.00 94.38 176 ILE A N 1
ATOM 1396 C CA . ILE A 1 176 ? -2.560 -2.777 0.518 1.00 94.38 176 ILE A CA 1
ATOM 1397 C C . ILE A 1 176 ? -3.661 -2.584 -0.538 1.00 94.38 176 ILE A C 1
ATOM 1399 O O . ILE A 1 176 ? -3.734 -1.522 -1.155 1.00 94.38 176 ILE A O 1
ATOM 1403 N N . LYS A 1 177 ? -4.565 -3.557 -0.701 1.00 93.75 177 LYS A N 1
ATOM 1404 C CA . LYS A 1 177 ? -5.720 -3.449 -1.608 1.00 93.75 177 LYS A CA 1
ATOM 1405 C C . LYS A 1 177 ? -6.654 -2.303 -1.199 1.00 93.75 177 LYS A C 1
ATOM 1407 O O . LYS A 1 177 ? -7.092 -1.536 -2.054 1.00 93.75 177 LYS A O 1
ATOM 1412 N N . GLY A 1 178 ? -6.889 -2.126 0.105 1.00 94.31 178 GLY A N 1
ATOM 1413 C CA . GLY A 1 178 ? -7.621 -0.981 0.655 1.00 94.31 178 GLY A CA 1
ATOM 1414 C C . GLY A 1 178 ? -6.983 0.362 0.287 1.00 94.31 178 GLY A C 1
ATOM 1415 O O . GLY A 1 178 ? -7.681 1.267 -0.164 1.00 94.31 178 GLY A O 1
ATOM 1416 N N . MET A 1 179 ? -5.653 0.466 0.364 1.00 93.00 179 MET A N 1
ATOM 1417 C CA . MET A 1 179 ? -4.918 1.668 -0.053 1.00 93.00 179 MET A CA 1
ATOM 1418 C C . MET A 1 179 ? -5.089 1.961 -1.547 1.00 93.00 179 MET A C 1
ATOM 1420 O O . MET A 1 179 ? -5.221 3.119 -1.939 1.00 93.00 179 MET A O 1
ATOM 1424 N N . TRP A 1 180 ? -5.104 0.941 -2.407 1.00 93.75 180 TRP A N 1
ATOM 1425 C CA . TRP A 1 180 ? -5.317 1.161 -3.840 1.00 93.75 180 TRP A CA 1
ATOM 1426 C C . TRP A 1 180 ? -6.702 1.725 -4.141 1.00 93.75 180 TRP A C 1
ATOM 1428 O O . TRP A 1 180 ? -6.812 2.617 -4.980 1.00 93.75 180 TRP A O 1
ATOM 1438 N N . LEU A 1 181 ? -7.728 1.249 -3.433 1.00 94.12 181 LEU A N 1
ATOM 1439 C CA . LEU A 1 181 ? -9.098 1.750 -3.539 1.00 94.12 181 LEU A CA 1
ATOM 1440 C C . LEU A 1 181 ? -9.244 3.150 -2.937 1.00 94.12 181 LEU A C 1
ATOM 1442 O O . LEU A 1 181 ? -9.969 3.971 -3.482 1.00 94.12 181 LEU A O 1
ATOM 1446 N N . GLU A 1 182 ? -8.540 3.468 -1.851 1.00 92.81 182 GLU A N 1
ATOM 1447 C CA . GLU A 1 182 ? -8.580 4.806 -1.249 1.00 92.81 182 GLU A CA 1
ATOM 1448 C C . GLU A 1 182 ? -7.985 5.874 -2.179 1.00 92.81 182 GLU A C 1
ATOM 1450 O O . GLU A 1 182 ? -8.568 6.947 -2.346 1.00 92.81 182 GLU A O 1
ATOM 1455 N N . PHE A 1 183 ? -6.836 5.577 -2.794 1.00 89.81 183 PHE A N 1
ATOM 1456 C CA . PHE A 1 183 ? -6.099 6.527 -3.633 1.00 89.81 183 PHE A CA 1
ATOM 1457 C C . PHE A 1 183 ? -6.398 6.399 -5.134 1.00 89.81 183 PHE A C 1
ATOM 1459 O O . PHE A 1 183 ? -5.945 7.238 -5.907 1.00 89.81 183 PHE A O 1
ATOM 1466 N N . GLY A 1 184 ? -7.141 5.375 -5.563 1.00 90.25 184 GLY A N 1
ATOM 1467 C CA . GLY A 1 184 ? -7.430 5.122 -6.978 1.00 90.25 184 GLY A CA 1
ATOM 1468 C C . GLY A 1 184 ? -6.180 4.760 -7.788 1.00 90.25 184 GLY A C 1
ATOM 1469 O O . GLY A 1 184 ? -5.946 5.305 -8.867 1.00 90.25 184 GLY A O 1
ATOM 1470 N N . LYS A 1 185 ? -5.326 3.886 -7.244 1.00 87.06 185 LYS A N 1
ATOM 1471 C CA . LYS A 1 185 ? -4.053 3.493 -7.873 1.00 87.06 185 LYS A CA 1
ATOM 1472 C C . LYS A 1 185 ? -4.212 2.270 -8.773 1.00 87.06 185 LYS A C 1
ATOM 1474 O O . LYS A 1 185 ? -5.151 1.497 -8.640 1.00 87.06 185 LYS A O 1
ATOM 1479 N N . PHE A 1 186 ? -3.260 2.080 -9.687 1.00 82.38 186 PHE A N 1
ATOM 1480 C CA . PHE A 1 186 ? -3.126 0.865 -10.503 1.00 82.38 186 PHE A CA 1
ATOM 1481 C C . PHE A 1 186 ? -4.376 0.468 -11.320 1.00 82.38 186 PHE A C 1
ATOM 1483 O O . PHE A 1 186 ? -4.570 -0.704 -11.622 1.00 82.38 186 PHE A O 1
ATOM 1490 N N . GLY A 1 187 ? -5.200 1.445 -11.715 1.00 83.00 187 GLY A N 1
ATOM 1491 C CA . GLY A 1 187 ? -6.424 1.220 -12.496 1.00 83.00 187 GLY A CA 1
ATOM 1492 C C . GLY A 1 187 ? -7.688 1.018 -11.656 1.00 83.00 187 GLY A C 1
ATOM 1493 O O . GLY A 1 187 ? -8.777 0.904 -12.218 1.00 83.00 187 GLY A O 1
ATOM 1494 N N . TYR A 1 188 ? -7.574 1.027 -10.326 1.00 89.00 188 TYR A N 1
ATOM 1495 C CA . TYR A 1 188 ? -8.727 1.029 -9.435 1.00 89.00 188 TYR A CA 1
ATOM 1496 C C . TYR A 1 188 ? -9.369 2.414 -9.366 1.00 89.00 188 TYR A C 1
ATOM 1498 O O . TYR A 1 188 ? -8.694 3.443 -9.376 1.00 89.00 188 TYR A O 1
ATOM 1506 N N . ARG A 1 189 ? -10.701 2.438 -9.277 1.00 91.50 189 ARG A N 1
ATOM 1507 C CA . ARG A 1 189 ? -11.448 3.664 -8.983 1.00 91.50 189 ARG A CA 1
ATOM 1508 C C . ARG A 1 189 ? -11.382 3.956 -7.490 1.00 91.50 189 ARG A C 1
ATOM 1510 O O . ARG A 1 189 ? -11.274 3.037 -6.684 1.00 91.50 189 ARG A O 1
ATOM 1517 N N . VAL A 1 190 ? -11.482 5.237 -7.144 1.00 94.44 190 VAL A N 1
ATOM 1518 C CA . VAL A 1 190 ? -11.536 5.659 -5.746 1.00 94.44 190 VAL A CA 1
ATOM 1519 C C . VAL A 1 190 ? -12.829 5.144 -5.109 1.00 94.44 190 VAL A C 1
ATOM 1521 O O . VAL A 1 190 ? -13.913 5.630 -5.435 1.00 94.44 190 VAL A O 1
ATOM 1524 N N . ASP A 1 191 ? -12.709 4.194 -4.184 1.00 93.88 191 ASP A N 1
ATOM 1525 C CA . ASP A 1 191 ? -13.795 3.710 -3.331 1.00 93.88 191 ASP A CA 1
ATOM 1526 C C . ASP A 1 191 ? -13.361 3.715 -1.862 1.00 93.88 191 ASP A C 1
ATOM 1528 O O . ASP A 1 191 ? -12.787 2.766 -1.322 1.00 93.88 191 ASP A O 1
ATOM 1532 N N . LYS A 1 192 ? -13.687 4.816 -1.183 1.00 90.75 192 LYS A N 1
ATOM 1533 C CA . LYS A 1 192 ? -13.380 4.999 0.239 1.00 90.75 192 LYS A CA 1
ATOM 1534 C C . LYS A 1 192 ? -14.174 4.052 1.144 1.00 90.75 192 LYS A C 1
ATOM 1536 O O . LYS A 1 192 ? -13.706 3.725 2.232 1.00 90.75 192 LYS A O 1
ATOM 1541 N N . LYS A 1 193 ? -15.369 3.612 0.729 1.00 91.88 193 LYS A N 1
ATOM 1542 C CA . LYS A 1 193 ? -16.218 2.731 1.547 1.00 91.88 193 LYS A CA 1
ATOM 1543 C C . LYS A 1 193 ? -15.667 1.314 1.549 1.00 91.88 193 LYS A C 1
ATOM 1545 O O . LYS A 1 193 ? -15.587 0.686 2.606 1.00 91.88 193 LYS A O 1
ATOM 1550 N N . GLU A 1 194 ? -15.280 0.812 0.381 1.00 92.81 194 GLU A N 1
ATOM 1551 C CA . GLU A 1 194 ? -14.639 -0.496 0.277 1.00 92.81 194 GLU A CA 1
ATOM 1552 C C . GLU A 1 194 ? -13.250 -0.489 0.929 1.00 92.81 194 GLU A C 1
ATOM 1554 O O . GLU A 1 194 ? -12.937 -1.415 1.682 1.00 92.81 194 GLU A O 1
ATOM 1559 N N . ALA A 1 195 ? -12.473 0.588 0.757 1.00 94.12 195 ALA A N 1
ATOM 1560 C CA . ALA A 1 195 ? -11.197 0.772 1.449 1.00 94.12 195 ALA A CA 1
ATOM 1561 C C . ALA A 1 195 ? -11.349 0.700 2.978 1.00 94.12 195 ALA A C 1
ATOM 1563 O O . ALA A 1 195 ? -10.640 -0.061 3.634 1.00 94.12 195 ALA A O 1
ATOM 1564 N N . PHE A 1 196 ? -12.333 1.408 3.543 1.00 93.44 196 PHE A N 1
ATOM 1565 C CA . PHE A 1 196 ? -12.626 1.360 4.978 1.00 93.44 196 PHE A CA 1
ATOM 1566 C C . PHE A 1 196 ? -12.963 -0.059 5.457 1.00 93.44 196 PHE A C 1
ATOM 1568 O O . PHE A 1 196 ? -12.470 -0.514 6.488 1.00 93.44 196 PHE A O 1
ATOM 1575 N N . ARG A 1 197 ? -13.760 -0.807 4.683 1.00 94.12 197 ARG A N 1
ATOM 1576 C CA . ARG A 1 197 ? -14.065 -2.214 4.992 1.00 94.12 197 ARG A CA 1
ATOM 1577 C C . ARG A 1 197 ? -12.819 -3.095 4.950 1.00 94.12 197 ARG A C 1
ATOM 1579 O O . ARG A 1 197 ? -12.691 -3.982 5.789 1.00 94.12 197 ARG A O 1
ATOM 1586 N N . ALA A 1 198 ? -11.923 -2.878 3.990 1.00 94.62 198 ALA A N 1
ATOM 1587 C CA . ALA A 1 198 ? -10.661 -3.606 3.901 1.00 94.62 198 ALA A CA 1
ATOM 1588 C C . ALA A 1 198 ? -9.751 -3.309 5.105 1.00 94.62 198 ALA A C 1
ATOM 1590 O O . ALA A 1 198 ? -9.196 -4.237 5.692 1.00 94.62 198 ALA A O 1
ATOM 1591 N N . TYR A 1 199 ? -9.675 -2.047 5.537 1.00 94.94 199 TYR A N 1
ATOM 1592 C CA . TYR A 1 199 ? -8.945 -1.662 6.746 1.00 94.94 199 TYR A CA 1
ATOM 1593 C C . TYR A 1 199 ? -9.545 -2.265 8.015 1.00 94.94 199 TYR A C 1
ATOM 1595 O O . TYR A 1 199 ? -8.788 -2.776 8.833 1.00 94.94 199 TYR A O 1
ATOM 1603 N N . SER A 1 200 ? -10.873 -2.295 8.156 1.00 93.88 200 SER A N 1
ATOM 1604 C CA . SER A 1 200 ? -11.529 -2.953 9.296 1.00 93.88 200 SER A CA 1
ATOM 1605 C C . SER A 1 200 ? -11.153 -4.434 9.389 1.00 93.88 200 SER A C 1
ATOM 1607 O O . SER A 1 200 ? -10.732 -4.889 10.447 1.00 93.88 200 SER A O 1
ATOM 1609 N N . ARG A 1 201 ? -11.212 -5.177 8.273 1.00 94.38 201 ARG A N 1
ATOM 1610 C CA . ARG A 1 201 ? -10.839 -6.606 8.250 1.00 94.38 201 ARG A CA 1
ATOM 1611 C C . ARG A 1 201 ? -9.364 -6.841 8.575 1.00 94.38 201 ARG A C 1
ATOM 1613 O O . ARG A 1 201 ? -9.030 -7.803 9.264 1.00 94.38 201 ARG A O 1
ATOM 1620 N N . ALA A 1 202 ? -8.480 -5.964 8.100 1.00 94.62 202 ALA A N 1
ATOM 1621 C CA . ALA A 1 202 ? -7.059 -6.033 8.423 1.00 94.62 202 ALA A CA 1
ATOM 1622 C C . ALA A 1 202 ? -6.794 -5.706 9.906 1.00 94.62 202 ALA A C 1
ATOM 1624 O O . ALA A 1 202 ? -6.005 -6.392 10.556 1.00 94.62 202 ALA A O 1
ATOM 1625 N N . ALA A 1 203 ? -7.479 -4.699 10.454 1.00 92.62 203 ALA A N 1
ATOM 1626 C CA . ALA A 1 203 ? -7.388 -4.299 11.857 1.00 92.62 203 ALA A CA 1
ATOM 1627 C C . ALA A 1 203 ? -7.892 -5.401 12.803 1.00 92.62 203 ALA A C 1
ATOM 1629 O O . ALA A 1 203 ? -7.224 -5.721 13.782 1.00 92.62 203 ALA A O 1
ATOM 1630 N N . GLU A 1 204 ? -9.002 -6.064 12.464 1.00 91.75 204 GLU A N 1
ATOM 1631 C CA . GLU A 1 204 ? -9.548 -7.206 13.218 1.00 91.75 204 GLU A CA 1
ATOM 1632 C C . GLU A 1 204 ? -8.556 -8.370 13.351 1.00 91.75 204 GLU A C 1
ATOM 1634 O O . GLU A 1 204 ? -8.572 -9.090 14.346 1.00 91.75 204 GLU A O 1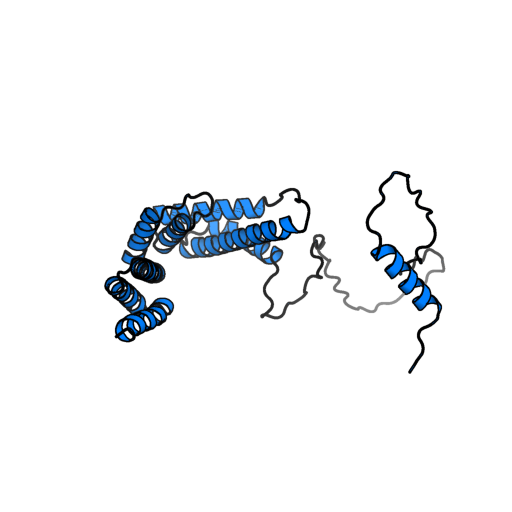
ATOM 1639 N N . LYS A 1 205 ? -7.646 -8.524 12.385 1.00 91.12 205 LYS A N 1
ATOM 1640 C CA . LYS A 1 205 ? -6.563 -9.521 12.410 1.00 91.12 205 LYS A CA 1
ATOM 1641 C C . LYS A 1 205 ? -5.304 -9.042 13.131 1.00 91.12 205 LYS A C 1
ATOM 1643 O O . LYS A 1 205 ? -4.267 -9.694 13.045 1.00 91.12 205 LYS A O 1
ATOM 1648 N N . GLY A 1 206 ? -5.370 -7.902 13.814 1.00 89.12 206 GLY A N 1
ATOM 1649 C CA . GLY A 1 206 ? -4.251 -7.332 14.557 1.00 89.12 206 GLY A CA 1
ATOM 1650 C C . GLY A 1 206 ? -3.217 -6.629 13.679 1.00 89.12 206 GLY A C 1
ATOM 1651 O O . GLY A 1 206 ? -2.081 -6.444 14.113 1.00 89.12 206 GLY A O 1
ATOM 1652 N N . TYR A 1 207 ? -3.565 -6.220 12.452 1.00 92.19 207 TYR A N 1
ATOM 1653 C CA . TYR A 1 207 ? -2.649 -5.415 11.647 1.00 92.19 207 TYR A CA 1
ATOM 1654 C C . TYR A 1 207 ? -2.590 -3.981 12.182 1.00 92.19 207 TYR A C 1
ATOM 1656 O O . TYR A 1 207 ? -3.455 -3.150 11.900 1.00 92.19 207 TYR A O 1
ATOM 1664 N N . THR A 1 208 ? -1.528 -3.686 12.927 1.00 90.62 208 THR A N 1
ATOM 1665 C CA . THR A 1 208 ? -1.254 -2.388 13.567 1.00 90.62 208 THR A CA 1
ATOM 1666 C C . THR A 1 208 ? -1.476 -1.193 12.649 1.00 90.62 208 THR A C 1
ATOM 1668 O O . THR A 1 208 ? -2.147 -0.225 13.005 1.00 90.62 208 THR A O 1
ATOM 1671 N N . ARG A 1 209 ? -0.952 -1.266 11.423 1.00 90.12 209 ARG A N 1
ATOM 1672 C CA . ARG A 1 209 ? -1.018 -0.150 10.477 1.00 90.12 209 ARG A CA 1
ATOM 1673 C C . ARG A 1 209 ? -2.434 0.105 9.948 1.00 90.12 209 ARG A C 1
ATOM 1675 O O . ARG A 1 209 ? -2.728 1.233 9.551 1.00 90.12 209 ARG A O 1
ATOM 1682 N N . ALA A 1 210 ? -3.314 -0.899 9.973 1.00 92.50 210 ALA A N 1
ATOM 1683 C CA . ALA A 1 210 ? -4.733 -0.704 9.684 1.00 92.50 210 ALA A CA 1
ATOM 1684 C C . ALA A 1 210 ? -5.451 0.017 10.831 1.00 92.50 210 ALA A C 1
ATOM 1686 O O . ALA A 1 210 ? -6.207 0.942 10.553 1.00 92.50 210 ALA A O 1
ATOM 1687 N N . GLU A 1 211 ? -5.174 -0.334 12.092 1.00 92.19 211 GLU A N 1
ATOM 1688 C CA . GLU A 1 211 ? -5.731 0.370 13.264 1.00 92.19 211 GLU A CA 1
ATOM 1689 C C . GLU A 1 211 ? -5.365 1.861 13.242 1.00 92.19 211 GLU A C 1
ATOM 1691 O O . GLU A 1 211 ? -6.229 2.727 13.392 1.00 92.19 211 GLU A O 1
ATOM 1696 N N . TYR A 1 212 ? -4.104 2.171 12.927 1.00 91.31 212 TYR A N 1
ATOM 1697 C CA . TYR A 1 212 ? -3.651 3.545 12.716 1.00 91.31 212 TYR A CA 1
ATOM 1698 C C . TYR A 1 212 ? -4.449 4.271 11.618 1.00 91.31 212 TYR A C 1
ATOM 1700 O O . TYR A 1 212 ? -4.965 5.369 11.835 1.00 91.31 212 TYR A O 1
ATOM 1708 N N . ARG A 1 213 ? -4.587 3.658 10.430 1.00 91.81 213 ARG A N 1
ATOM 1709 C CA . ARG A 1 213 ? -5.350 4.251 9.317 1.00 91.81 213 ARG A CA 1
ATOM 1710 C C . ARG A 1 213 ? -6.824 4.451 9.666 1.00 91.81 213 ARG A C 1
ATOM 1712 O O . ARG A 1 213 ? -7.384 5.478 9.297 1.00 91.81 213 ARG A O 1
ATOM 1719 N N . MET A 1 214 ? -7.439 3.514 10.385 1.00 92.06 214 MET A N 1
ATOM 1720 C CA . MET A 1 214 ? -8.823 3.630 10.855 1.00 92.06 214 MET A CA 1
ATOM 1721 C C . MET A 1 214 ? -8.990 4.815 11.807 1.00 92.06 214 MET A C 1
ATOM 1723 O O . MET A 1 214 ? -9.927 5.596 11.645 1.00 92.06 214 MET A O 1
ATOM 1727 N N . GLY A 1 215 ? -8.053 4.997 12.744 1.00 91.19 215 GLY A N 1
ATOM 1728 C CA . GLY A 1 215 ? -8.032 6.161 13.629 1.00 91.19 215 GLY A CA 1
ATOM 1729 C C . GLY A 1 215 ? -8.007 7.482 12.853 1.00 91.19 215 GLY A C 1
ATOM 1730 O O . GLY A 1 215 ? -8.845 8.348 13.103 1.00 91.19 215 GLY A O 1
ATOM 1731 N N . MET A 1 216 ? -7.150 7.587 11.831 1.00 89.38 216 MET A N 1
ATOM 1732 C CA . MET A 1 216 ? -7.081 8.784 10.980 1.00 89.38 216 MET A CA 1
ATOM 1733 C C . MET A 1 216 ? -8.397 9.065 10.238 1.00 89.38 216 MET A C 1
ATOM 1735 O O . MET A 1 216 ? -8.805 10.219 10.109 1.00 89.38 216 MET A O 1
ATOM 1739 N N . GLN A 1 217 ? -9.075 8.023 9.745 1.00 90.19 217 GLN A N 1
ATOM 1740 C CA . GLN A 1 217 ? -10.359 8.177 9.049 1.00 90.19 217 GLN A CA 1
ATOM 1741 C C . GLN A 1 217 ? -11.456 8.689 9.993 1.00 90.19 217 GLN A C 1
ATOM 1743 O O . GLN A 1 217 ? -12.237 9.562 9.609 1.00 90.19 217 GLN A O 1
ATOM 1748 N N . PHE A 1 218 ? -11.501 8.199 11.236 1.00 90.81 218 PHE A N 1
ATOM 1749 C CA . PHE A 1 218 ? -12.451 8.686 12.243 1.00 90.81 218 PHE A CA 1
ATOM 1750 C C . PHE A 1 218 ? -12.156 10.118 12.690 1.00 90.81 218 PHE A C 1
ATOM 1752 O O . PHE A 1 218 ? -13.086 10.908 12.849 1.00 90.81 218 PHE A O 1
ATOM 1759 N N . GLU A 1 219 ? -10.881 10.483 12.823 1.00 88.56 219 GLU A N 1
ATOM 1760 C CA . GLU A 1 219 ? -10.465 11.854 13.125 1.00 88.56 219 GLU A CA 1
ATOM 1761 C C . GLU A 1 219 ? -10.890 12.819 12.008 1.00 88.56 219 GLU A C 1
ATOM 1763 O O . GLU A 1 219 ? -11.522 13.839 12.280 1.00 88.56 219 GLU A O 1
ATOM 1768 N N . SER A 1 220 ? -10.672 12.442 10.743 1.00 87.94 220 SER A N 1
ATOM 1769 C CA . SER A 1 220 ? -11.143 13.219 9.587 1.00 87.94 220 SER A CA 1
ATOM 1770 C C . SER A 1 220 ? -12.670 13.274 9.465 1.00 87.94 220 SER A C 1
ATOM 1772 O O . SER A 1 220 ? -13.187 14.195 8.833 1.00 87.94 220 SER A O 1
ATOM 1774 N N . SER A 1 221 ? -13.391 12.300 10.023 1.00 88.31 221 SER A N 1
ATOM 1775 C CA . SER A 1 221 ? -14.861 12.251 10.010 1.00 88.31 221 SER A CA 1
ATOM 1776 C C . SER A 1 221 ? -15.497 13.024 11.172 1.00 88.31 221 SER A C 1
ATOM 1778 O O . SER A 1 221 ? -16.720 13.098 11.253 1.00 88.31 221 SER A O 1
ATOM 1780 N N . GLY A 1 222 ? -14.689 13.612 12.064 1.00 86.44 222 GLY A N 1
ATOM 1781 C CA . GLY A 1 222 ? -15.174 14.371 13.218 1.00 86.44 222 GLY A CA 1
ATOM 1782 C C . GLY A 1 222 ? -15.577 13.506 14.416 1.00 86.44 222 GLY A C 1
ATOM 1783 O O . GLY A 1 222 ? -16.311 13.973 15.282 1.00 86.44 222 GLY A O 1
ATOM 1784 N N . GLU A 1 223 ? -15.090 12.264 14.497 1.00 89.50 223 GLU A N 1
ATOM 1785 C CA . GLU A 1 223 ? -15.358 11.332 15.600 1.00 89.50 223 GLU A CA 1
ATOM 1786 C C . GLU A 1 223 ? -14.070 11.004 16.388 1.00 89.50 223 GLU A C 1
ATOM 1788 O O . GLU A 1 223 ? -13.598 9.859 16.386 1.00 89.50 223 GLU A O 1
ATOM 1793 N N . PRO A 1 224 ? -13.477 11.987 17.095 1.00 86.31 224 PRO A N 1
ATOM 1794 C CA . PRO A 1 224 ? -12.178 11.819 17.749 1.00 86.31 224 PRO A CA 1
ATOM 1795 C C . PRO A 1 224 ? -12.197 10.767 18.868 1.00 86.31 224 PRO A C 1
ATOM 1797 O O . PRO A 1 224 ? -11.195 10.097 19.103 1.00 86.31 224 PRO A O 1
ATOM 1800 N N . GLU A 1 225 ? -13.338 10.548 19.529 1.00 86.94 225 GLU A N 1
ATOM 1801 C CA . GLU A 1 225 ? -13.466 9.525 20.576 1.00 86.94 225 GLU A CA 1
ATOM 1802 C C . GLU A 1 225 ? -13.261 8.103 20.037 1.00 86.94 225 GLU A C 1
ATOM 1804 O O . GLU A 1 225 ? -12.607 7.276 20.678 1.00 86.94 225 GLU A O 1
ATOM 1809 N N . LYS A 1 226 ? -13.799 7.805 18.846 1.00 89.00 226 LYS A N 1
ATOM 1810 C CA . LYS A 1 226 ? -13.588 6.507 18.192 1.00 89.00 226 LYS A CA 1
ATOM 1811 C C . LYS A 1 226 ? -12.159 6.390 17.675 1.00 89.00 226 LYS A C 1
ATOM 1813 O O . LYS A 1 226 ? -11.563 5.324 17.817 1.00 89.00 226 LYS A O 1
ATOM 1818 N N . ALA A 1 227 ? -11.594 7.480 17.153 1.00 89.75 227 ALA A N 1
ATOM 1819 C CA . ALA A 1 227 ? -10.204 7.519 16.711 1.00 89.75 227 ALA A CA 1
ATOM 1820 C C . ALA A 1 227 ? -9.232 7.147 17.843 1.00 89.75 227 ALA A C 1
ATOM 1822 O O . ALA A 1 227 ? -8.390 6.269 17.662 1.00 89.75 227 ALA A O 1
ATOM 1823 N N . ILE A 1 228 ? -9.413 7.721 19.040 1.00 89.50 228 ILE A N 1
ATOM 1824 C CA . ILE A 1 228 ? -8.581 7.416 20.215 1.00 89.50 228 ILE A CA 1
ATOM 1825 C C . ILE A 1 228 ? -8.635 5.925 20.565 1.00 89.50 228 ILE A C 1
ATOM 1827 O O . ILE A 1 228 ? -7.589 5.335 20.816 1.00 89.50 228 ILE A O 1
ATOM 1831 N N . ARG A 1 229 ? -9.812 5.284 20.512 1.00 90.69 229 ARG A N 1
ATOM 1832 C CA . ARG A 1 229 ? -9.937 3.836 20.777 1.00 90.69 229 ARG A CA 1
ATOM 1833 C C . ARG A 1 229 ? -9.138 2.993 19.781 1.00 90.69 229 ARG A C 1
ATOM 1835 O O . ARG A 1 229 ? -8.525 2.006 20.178 1.00 90.69 229 ARG A O 1
ATOM 1842 N N . HIS A 1 230 ? -9.140 3.367 18.503 1.00 89.94 230 HIS A N 1
ATOM 1843 C CA . HIS A 1 230 ? -8.341 2.687 17.479 1.00 89.94 230 HIS A CA 1
ATOM 1844 C C . HIS A 1 230 ? -6.839 2.910 17.691 1.00 89.94 230 HIS A C 1
ATOM 1846 O O . HIS A 1 230 ? -6.062 1.957 17.641 1.00 89.94 230 HIS A O 1
ATOM 1852 N N . TYR A 1 231 ? -6.424 4.130 18.039 1.00 90.25 231 TYR A N 1
ATOM 1853 C CA . TYR A 1 231 ? -5.027 4.390 18.381 1.00 90.25 231 TYR A CA 1
ATOM 1854 C C . TYR A 1 231 ? -4.585 3.647 19.649 1.00 90.25 231 TYR A C 1
ATOM 1856 O O . TYR A 1 231 ? -3.462 3.159 19.702 1.00 90.25 231 TYR A O 1
ATOM 1864 N N . GLU A 1 232 ? -5.453 3.490 20.652 1.00 90.19 232 GLU A N 1
ATOM 1865 C CA . GLU A 1 232 ? -5.165 2.689 21.850 1.00 90.19 232 GLU A CA 1
ATOM 1866 C C . GLU A 1 232 ? -4.944 1.213 21.525 1.00 90.19 232 GLU A C 1
ATOM 1868 O O . GLU A 1 232 ? -3.995 0.615 22.035 1.00 90.19 232 GLU A O 1
ATOM 1873 N N . LYS A 1 233 ? -5.751 0.641 20.624 1.00 89.94 233 LYS A N 1
ATOM 1874 C CA . LYS A 1 233 ? -5.512 -0.712 20.105 1.00 89.94 233 LYS A CA 1
ATOM 1875 C C . LYS A 1 233 ? -4.179 -0.810 19.362 1.00 89.94 233 LYS A C 1
ATOM 1877 O O . LYS A 1 233 ? -3.428 -1.752 19.597 1.00 89.94 233 LYS A O 1
ATOM 1882 N N . GLY A 1 234 ? -3.851 0.174 18.521 1.00 88.81 234 GLY A N 1
ATOM 1883 C CA . GLY A 1 234 ? -2.559 0.237 17.830 1.00 88.81 234 GLY A CA 1
ATOM 1884 C C . GLY A 1 234 ? -1.370 0.309 18.797 1.00 88.81 234 GLY A C 1
ATOM 1885 O O . GLY A 1 234 ? -0.386 -0.408 18.626 1.00 88.81 234 GLY A O 1
ATOM 1886 N N . VAL A 1 235 ? -1.489 1.098 19.870 1.00 89.12 235 VAL A N 1
ATOM 1887 C CA . VAL A 1 235 ? -0.475 1.193 20.936 1.00 89.12 235 VAL A CA 1
ATOM 1888 C C . VAL A 1 235 ? -0.335 -0.123 21.702 1.00 89.12 235 VAL A C 1
ATOM 1890 O O . VAL A 1 235 ? 0.786 -0.524 22.008 1.00 89.12 235 VAL A O 1
ATOM 1893 N N . ALA A 1 236 ? -1.438 -0.824 21.981 1.00 88.62 236 ALA A N 1
ATOM 1894 C CA . ALA A 1 236 ? -1.397 -2.142 22.621 1.00 88.62 236 ALA A CA 1
ATOM 1895 C C . ALA A 1 236 ? -0.640 -3.180 21.772 1.00 88.62 236 ALA A C 1
ATOM 1897 O O . ALA A 1 236 ? -0.004 -4.080 22.313 1.00 88.62 236 ALA A O 1
ATOM 1898 N N . LEU A 1 237 ? -0.662 -3.014 20.449 1.00 87.38 237 LEU A N 1
ATOM 1899 C CA . LEU A 1 237 ? 0.096 -3.809 19.484 1.00 87.38 237 LEU A CA 1
ATOM 1900 C C . LEU A 1 237 ? 1.511 -3.245 19.207 1.00 87.38 237 LEU A C 1
ATOM 1902 O O . LEU A 1 237 ? 2.148 -3.630 18.229 1.00 87.38 237 LEU A O 1
ATOM 1906 N N . ALA A 1 238 ? 2.006 -2.347 20.069 1.00 85.06 238 ALA A N 1
ATOM 1907 C CA . ALA A 1 238 ? 3.336 -1.732 20.023 1.00 85.06 238 ALA A CA 1
ATOM 1908 C C . ALA A 1 238 ? 3.647 -0.908 18.754 1.00 85.06 238 ALA A C 1
ATOM 1910 O O . ALA A 1 238 ? 4.808 -0.764 18.367 1.00 85.06 238 ALA A O 1
ATOM 1911 N N . ASP A 1 239 ? 2.629 -0.322 18.117 1.00 82.25 239 ASP A N 1
ATOM 1912 C CA . ASP A 1 239 ? 2.831 0.569 16.975 1.00 82.25 239 ASP A CA 1
ATOM 1913 C C . ASP A 1 239 ? 3.272 1.975 17.405 1.00 82.25 239 ASP A C 1
ATOM 1915 O O . ASP A 1 239 ? 2.576 2.679 18.147 1.00 82.25 239 ASP A O 1
ATOM 1919 N N . SER A 1 240 ? 4.421 2.419 16.892 1.00 82.44 240 SER A N 1
ATOM 1920 C CA . SER A 1 240 ? 4.972 3.739 17.203 1.00 82.44 240 SER A CA 1
ATOM 1921 C C . SER A 1 240 ? 4.145 4.868 16.586 1.00 82.44 240 SER A C 1
ATOM 1923 O O . SER A 1 240 ? 3.921 5.885 17.240 1.00 82.44 240 SER A O 1
ATOM 1925 N N . ALA A 1 241 ? 3.630 4.690 15.365 1.00 81.69 241 ALA A N 1
ATOM 1926 C CA . ALA A 1 241 ? 2.826 5.708 14.686 1.00 81.69 241 ALA A CA 1
ATOM 1927 C C . ALA A 1 241 ? 1.525 6.005 15.450 1.00 81.69 241 ALA A C 1
ATOM 1929 O O . ALA A 1 241 ? 1.180 7.169 15.672 1.00 81.69 241 ALA A O 1
ATOM 1930 N N . SER A 1 242 ? 0.851 4.956 15.925 1.00 82.44 242 SER A N 1
ATOM 1931 C CA . SER A 1 242 ? -0.342 5.066 16.768 1.00 82.44 242 SER A CA 1
ATOM 1932 C C . SER A 1 242 ? -0.064 5.778 18.094 1.00 82.44 242 SER A C 1
ATOM 1934 O O . SER A 1 242 ? -0.902 6.556 18.548 1.00 82.44 242 SER A O 1
ATOM 1936 N N . PHE A 1 243 ? 1.115 5.584 18.699 1.00 84.31 243 PHE A N 1
ATOM 1937 C CA . PHE A 1 243 ? 1.490 6.270 19.941 1.00 84.31 243 PHE A CA 1
ATOM 1938 C C . PHE A 1 243 ? 1.578 7.790 19.769 1.00 84.31 243 PHE A C 1
ATOM 1940 O O . PHE A 1 243 ? 0.965 8.536 20.538 1.00 84.31 243 PHE A O 1
ATOM 1947 N N . TYR A 1 244 ? 2.301 8.250 18.743 1.00 82.19 244 TYR A N 1
ATOM 1948 C CA . TYR A 1 244 ? 2.469 9.683 18.487 1.00 82.19 244 TYR A CA 1
ATOM 1949 C C . TYR A 1 244 ? 1.138 10.366 18.181 1.00 82.19 244 TYR A C 1
ATOM 1951 O O . TYR A 1 244 ? 0.837 11.418 18.745 1.00 82.19 244 TYR A O 1
ATOM 1959 N N . VAL A 1 245 ? 0.319 9.761 17.319 1.00 84.50 245 VAL A N 1
ATOM 1960 C CA . VAL A 1 245 ? -0.944 10.384 16.914 1.00 84.50 245 VAL A CA 1
ATOM 1961 C C . VAL A 1 245 ? -1.977 10.345 18.036 1.00 84.50 245 VAL A C 1
ATOM 1963 O O . VAL A 1 245 ? -2.650 11.348 18.250 1.00 84.50 245 VAL A O 1
ATOM 1966 N N . ARG A 1 246 ? -2.016 9.286 18.860 1.00 85.94 246 ARG A N 1
ATOM 1967 C CA . ARG A 1 246 ? -2.840 9.265 20.082 1.00 85.94 246 ARG A CA 1
ATOM 1968 C C . ARG A 1 246 ? -2.560 10.473 20.970 1.00 85.94 246 ARG A C 1
ATOM 1970 O O . ARG A 1 246 ? -3.498 11.126 21.423 1.00 85.94 246 ARG A O 1
ATOM 1977 N N . TYR A 1 247 ? -1.282 10.743 21.239 1.00 83.12 247 TYR A N 1
ATOM 1978 C CA . TYR A 1 247 ? -0.886 11.859 22.093 1.00 83.12 247 TYR A CA 1
ATOM 1979 C C . TYR A 1 247 ? -1.386 13.190 21.520 1.00 83.12 247 TYR A C 1
ATOM 1981 O O . TYR A 1 247 ? -2.021 13.960 22.237 1.00 83.12 247 TYR A O 1
ATOM 1989 N N . ILE A 1 248 ? -1.191 13.411 20.217 1.00 84.50 248 ILE A N 1
ATOM 1990 C CA . ILE A 1 248 ? -1.639 14.625 19.523 1.00 84.50 248 ILE A CA 1
ATOM 1991 C C . ILE A 1 248 ? -3.166 14.774 19.593 1.00 84.50 248 ILE A C 1
ATOM 1993 O O . ILE A 1 248 ? -3.655 15.823 20.020 1.00 84.50 248 ILE A O 1
ATOM 1997 N N . SER A 1 249 ? -3.930 13.735 19.245 1.00 80.75 249 SER A N 1
ATOM 1998 C CA . SER A 1 249 ? -5.398 13.799 19.247 1.00 80.75 249 SER A CA 1
ATOM 1999 C C . SER A 1 249 ? -5.961 14.051 20.652 1.00 80.75 249 SER A C 1
ATOM 2001 O O . SER A 1 249 ? -6.897 14.834 20.803 1.00 80.75 249 SER A O 1
ATOM 2003 N N . ILE A 1 250 ? -5.358 13.468 21.698 1.00 81.94 250 ILE A N 1
ATOM 2004 C CA . ILE A 1 250 ? -5.706 13.766 23.098 1.00 81.94 250 ILE A CA 1
ATOM 2005 C C . ILE A 1 250 ? -5.404 15.236 23.415 1.00 81.94 250 ILE A C 1
ATOM 2007 O O . ILE A 1 250 ? -6.283 15.948 23.898 1.00 81.94 250 ILE A O 1
ATOM 2011 N N . THR A 1 251 ? -4.201 15.730 23.111 1.00 82.38 251 THR A N 1
ATOM 2012 C CA . THR A 1 251 ? -3.848 17.130 23.400 1.00 82.38 251 THR A CA 1
ATOM 2013 C C . THR A 1 251 ? -4.749 18.134 22.683 1.00 82.38 251 THR A C 1
ATOM 2015 O O . THR A 1 251 ? -5.158 19.110 23.303 1.00 82.38 251 THR A O 1
ATOM 2018 N N . ASN A 1 252 ? -5.146 17.877 21.434 1.00 80.62 252 ASN A N 1
ATOM 2019 C CA . ASN A 1 252 ? -6.060 18.751 20.692 1.00 80.62 252 ASN A CA 1
ATOM 2020 C C . ASN A 1 252 ? -7.471 18.772 21.303 1.00 80.62 252 ASN A C 1
ATOM 2022 O O . ASN A 1 252 ? -8.112 19.824 21.352 1.00 80.62 252 ASN A O 1
ATOM 2026 N N . LEU A 1 253 ? -7.942 17.625 21.805 1.00 75.56 253 LEU A N 1
ATOM 2027 C CA . LEU A 1 253 ? -9.266 17.484 22.414 1.00 75.56 253 LEU A CA 1
ATOM 2028 C C . LEU A 1 253 ? -9.361 18.160 23.793 1.00 75.56 253 LEU A C 1
ATOM 2030 O O . LEU A 1 253 ? -10.411 18.700 24.142 1.00 75.56 253 LEU A O 1
ATOM 2034 N N . TYR A 1 254 ? -8.269 18.165 24.565 1.00 73.06 254 TYR A N 1
ATOM 2035 C CA . TYR A 1 254 ? -8.209 18.803 25.889 1.00 73.06 254 TYR A CA 1
ATOM 2036 C C . TYR A 1 254 ? -7.650 20.235 25.874 1.00 73.06 254 TYR A C 1
ATOM 2038 O O . TYR A 1 254 ? -7.916 20.983 26.808 1.00 73.06 254 TYR A O 1
ATOM 2046 N N . GLY A 1 255 ? -6.913 20.633 24.835 1.00 64.50 255 GLY A N 1
ATOM 2047 C CA . GLY A 1 255 ? -6.336 21.974 24.680 1.00 64.50 255 GLY A CA 1
ATOM 2048 C C . GLY A 1 255 ? -7.249 23.004 24.003 1.00 64.50 255 GLY A C 1
ATOM 2049 O O . GLY A 1 255 ? -6.899 24.176 23.964 1.00 64.50 255 GLY A O 1
ATOM 2050 N N . SER A 1 256 ? -8.411 22.590 23.484 1.00 59.91 256 SER A N 1
ATOM 2051 C CA . SER A 1 256 ? -9.399 23.478 22.839 1.00 59.91 256 SER A CA 1
ATOM 2052 C C . SER A 1 256 ? -10.507 23.977 23.790 1.00 59.91 256 SER A C 1
ATOM 2054 O O . SER A 1 256 ? -11.600 24.303 23.323 1.00 59.91 256 SER A O 1
ATOM 2056 N N . ARG A 1 257 ? -10.274 23.998 25.112 1.00 47.59 257 ARG A N 1
ATOM 2057 C CA . ARG A 1 257 ? -11.206 24.539 26.122 1.00 47.59 257 ARG A CA 1
ATOM 2058 C C . ARG A 1 257 ? -10.643 25.764 26.820 1.00 47.59 257 ARG A C 1
ATOM 2060 O O . ARG A 1 257 ? -9.425 25.758 27.096 1.00 47.59 257 ARG A O 1
#

Organism: Aspergillus tamarii (NCBI:txid41984)

pLDDT: mean 74.41, std 22.13, range [26.16, 96.25]

Secondary structure (DSSP, 8-state):
-PPPPHHHHHHHHHHHHHHT----------------PPP-------------------------------------SSS---SS--TTSPPPHHHHHHHHHHHHHHHHH---HHHHHHHHHHHHHHHHHHHHHHHHHHTTSPPPP---HHHHHHHHHHHHHHHHHHHTT-HHHHHHHHHHHHHT-TT----HHHHHHHHHHHHHTT-HHHHHHHHHHHHHTT-HHHHHHHHHHHHHTT-HHHHHHHHHHHHHHHH--

Foldseek 3Di:
DDDDDPVVVVVVVVVVVVVPDDDDDDDDDDDDDDDDDDDDPDPDDDDDDDDDDDDDDDDDDDPPPPVPPPPDPDDPDPDDDDDDDDPPDDDDLVVLLVVLLVCVVVLVPDPDLVSLLVSLVSLVVSLVVVVVVLVVVVVPDPDDPDDDPSSVVSNVSSVVSLVVVVVVLPLVSLQVVLVCLCVVPPPHDNDNPSSLVSLVSSVVVVNLVSLQVNLVVCVVVVNNVVSLVSLVSSVVSVHPSSVVVNVVSVCVVVVPD

InterPro domains:
  IPR006597 Sel1-like repeat [SM00671] (171-207)
  IPR006597 Sel1-like repeat [SM00671] (208-239)
  IPR011990 Tetratricopeptide-like helical domain superfamily [G3DSA:1.25.40.10] (57-245)
  IPR019734 Tetratricopeptide repeat [PS50005] (208-241)
  IPR051726 Chitin Synthase Regulator [PTHR46430] (1-244)

Sequence (257 aa):
MPEVPETMQDNIAHLEHEARNPHRSQYAPVQYDRSHFPERTSSAAVVQGQPITAGYEDTAHYEQSAVYDTMESPNFSPFPILRNPPPNVPPTDEQREASLERARMAVLSSNDPEMQLAWAQDALAYVEVAVQNEARLSLIQPPRPQTPQVEHQLKVDAMNIVNFLADQHHPKAEFIKGMWLEFGKFGYRVDKKEAFRAYSRAAEKGYTRAEYRMGMQFESSGEPEKAIRHYEKGVALADSASFYVRYISITNLYGSR

Radius of gyration: 32.21 Å; chains: 1; bounding box: 82×72×72 Å